Protein AF-A0A4E9FA88-F1 (afdb_monomer)

Sequence (241 aa):
MNKFSTLSNFTLQVTVIFIAWYFVSSASSIVNKITLQNYPYPMTVALVSLCYVELCSVPVLRLWHIKQPSISNYYLIYYIIPISFGKVIAVVSAYISVWKVSVSYVQTVKATMPLFAVFSARIVLKERQSKHVYLSLIPIIIGVAIATFTELSFDLSGLLSALLSTGIYSVLNVFVKKVLEGADIHPLYLLALNSRIAAILLFPVWCLRDGLLLWRGVELTVCLFLFYFHLSNQFFFFFFL

Secondary structure (DSSP, 8-state):
-HHHHHHHHHHHHHHHHHHHHHHHHHHHHHHHHHHHHHS--HHHHHHHHHHHHHHHHHHHHHHTT-------HHHIIIIIHHHHHHHHHHHHHHHHHHHHS-HHHHHHHHTTHHHHHHHHHHHHT-PPPPHHHHHHHHHHHHHHHHHHHT-TT--HHHHHHHHHHHHHHHHHHHHHHHHHHHHT--HHHHHHHHHHHHHHHHHHHHIIIIIHHHHHS--HHHHHHHHHHHHHHHHHHHH--

Mean predicted aligned error: 9.68 Å

pLDDT: mean 83.92, std 12.91, range [39.84, 96.62]

Foldseek 3Di:
DPPVVVVVVVVVLVVLLVVLVVVLVVVVLVLLLVLCVVPVDLLLLLLLVLVLLLVVLVVVCVVVVFDADPDDPVCCVPQLLVLLVLLLLLSSLLSVLSNQDPSVLLVLLLLCLLVLLQVLCCVPVVDDDDPVSVVVNVVSVVSNVVVQVPDPRNDPSSSVSSNSSSNSVSNSVSSLVVVCVVPVHDSSSSSNSSSVSSSVVSVVVCCVPPVVVVVVDPVVVSSVVSSVVNCVSVVSSVVSD

Radius of gyration: 19.59 Å; Cα contacts (8 Å, |Δi|>4): 215; chains: 1; bounding box: 58×52×41 Å

Nearest PDB structures (foldseek):
  5y79-assembly1_B  TM=8.320E-01  e=1.823E-07  Galdieria sulphuraria
  6oh3-assembly1_A  TM=7.006E-01  e=7.096E-04  Mus musculus
  6i1z-assembly1_A  TM=5.437E-01  e=6.009E-03  Zea mays
  5oge-assembly3_C  TM=6.806E-01  e=2.915E-02  Saccharomyces cerevisiae S288C
  6i1z-assembly1_B  TM=5.885E-01  e=1.594E-02  Zea mays

InterPro domains:
  IPR004853 Sugar phosphate transporter domain [PF03151] (13-213)
  IPR037185 Multidrug transporter EmrE superfamily [SSF103481] (55-150)
  IPR050186 Triose Phosphate/Phosphate Translocator [PTHR11132] (15-238)

Solvent-accessible surface area (backbone atoms only — not comparable to full-atom values): 12786 Å² total; per-residue (Å²): 123,65,70,61,55,52,48,51,50,49,52,51,52,51,52,51,43,51,54,52,50,51,52,39,54,50,48,54,50,50,51,52,40,55,46,33,70,81,42,84,48,38,55,61,55,37,43,51,52,26,50,46,50,24,62,57,37,53,60,50,42,60,74,67,65,59,81,79,75,87,72,51,70,65,55,44,58,74,51,46,46,57,49,13,53,49,46,40,56,19,46,38,25,38,37,46,14,39,58,65,29,54,60,68,57,48,52,47,50,44,66,49,27,64,56,33,31,56,53,37,38,36,70,76,70,63,50,82,76,58,71,67,57,60,58,57,42,52,61,50,54,51,52,37,51,52,55,53,74,68,41,94,71,68,46,70,69,23,49,52,27,30,49,49,14,30,41,42,47,23,40,42,54,53,52,50,50,55,49,34,74,74,63,75,51,57,68,64,57,55,50,22,53,38,23,48,52,20,31,62,66,39,46,63,59,32,44,74,65,49,41,63,58,45,75,74,45,98,48,68,67,53,57,52,47,52,50,50,52,51,44,61,50,52,52,54,54,65,73,69,106

Structure (mmCIF, N/CA/C/O backbone):
data_AF-A0A4E9FA88-F1
#
_entry.id   AF-A0A4E9FA88-F1
#
loop_
_atom_site.group_PDB
_atom_site.id
_atom_site.type_symbol
_atom_site.label_atom_id
_atom_site.label_alt_id
_atom_site.label_comp_id
_atom_site.label_asym_id
_atom_site.label_entity_id
_atom_site.label_seq_id
_atom_site.pdbx_PDB_ins_code
_atom_site.Cartn_x
_atom_site.Cartn_y
_atom_site.Cartn_z
_atom_site.occupancy
_atom_site.B_iso_or_equiv
_atom_site.auth_seq_id
_atom_site.auth_comp_id
_atom_site.auth_asym_id
_atom_site.auth_atom_id
_atom_site.pdbx_PDB_model_num
ATOM 1 N N . MET A 1 1 ? -40.811 -8.965 -10.633 1.00 55.28 1 MET A N 1
ATOM 2 C CA . MET A 1 1 ? -39.899 -8.332 -11.615 1.00 55.28 1 MET A CA 1
ATOM 3 C C . MET A 1 1 ? -38.864 -7.369 -11.016 1.00 55.28 1 MET A C 1
ATOM 5 O O . MET A 1 1 ? -37.878 -7.119 -11.688 1.00 55.28 1 MET A O 1
ATOM 9 N N . ASN A 1 2 ? -38.986 -6.898 -9.762 1.00 68.50 2 ASN A N 1
ATOM 10 C CA . ASN A 1 2 ? -38.080 -5.857 -9.232 1.00 68.50 2 ASN A CA 1
ATOM 11 C C . ASN A 1 2 ? -36.736 -6.345 -8.659 1.00 68.50 2 ASN A C 1
ATOM 13 O O . ASN A 1 2 ? -35.789 -5.576 -8.647 1.00 68.50 2 ASN A O 1
ATOM 17 N N . LYS A 1 3 ? -36.605 -7.599 -8.199 1.00 72.12 3 LYS A N 1
ATOM 18 C CA . LYS A 1 3 ? -35.343 -8.073 -7.588 1.00 72.12 3 LYS A CA 1
ATOM 19 C C . LYS A 1 3 ? -34.226 -8.320 -8.613 1.00 72.12 3 LYS A C 1
ATOM 21 O O . LYS A 1 3 ? -33.055 -8.173 -8.292 1.00 72.12 3 LYS A O 1
ATOM 26 N N . PHE A 1 4 ? -34.586 -8.705 -9.840 1.00 75.31 4 PHE A N 1
ATOM 27 C CA . PHE A 1 4 ? -33.606 -8.979 -10.895 1.00 75.31 4 PHE A CA 1
ATOM 28 C C . PHE A 1 4 ? -33.063 -7.685 -11.513 1.00 75.31 4 PHE A C 1
ATOM 30 O O . PHE A 1 4 ? -31.858 -7.569 -11.710 1.00 75.31 4 PHE A O 1
ATOM 37 N N . SER A 1 5 ? -33.920 -6.681 -11.740 1.00 76.50 5 SER A N 1
ATOM 38 C CA . SER A 1 5 ? -33.474 -5.365 -12.211 1.00 76.50 5 SER A CA 1
ATOM 39 C C . SER A 1 5 ? -32.624 -4.640 -11.165 1.00 76.50 5 SER A C 1
ATOM 41 O O . SER A 1 5 ? -31.601 -4.064 -11.525 1.00 76.50 5 SER A O 1
ATOM 43 N N . THR A 1 6 ? -32.965 -4.719 -9.871 1.00 80.56 6 THR A N 1
ATOM 44 C CA . THR A 1 6 ? -32.123 -4.136 -8.813 1.00 80.56 6 THR A CA 1
ATOM 45 C C . THR A 1 6 ? -30.784 -4.852 -8.674 1.00 80.56 6 THR A C 1
ATOM 47 O O . THR A 1 6 ? -29.771 -4.175 -8.521 1.00 80.56 6 THR A O 1
ATOM 50 N N . LEU A 1 7 ? -30.744 -6.187 -8.786 1.00 83.69 7 LEU A N 1
ATOM 51 C CA . LEU A 1 7 ? -29.486 -6.938 -8.769 1.00 83.69 7 LEU A CA 1
ATOM 52 C C . LEU A 1 7 ? -28.616 -6.607 -9.988 1.00 83.69 7 LEU A C 1
ATOM 54 O O . LEU A 1 7 ? -27.433 -6.351 -9.817 1.00 83.69 7 LEU A O 1
ATOM 58 N N . SER A 1 8 ? -29.199 -6.541 -11.192 1.00 85.06 8 SER A N 1
ATOM 59 C CA . SER A 1 8 ? -28.476 -6.145 -12.408 1.00 85.06 8 SER A CA 1
ATOM 60 C C . SER A 1 8 ? -27.913 -4.728 -12.293 1.00 85.06 8 SER A C 1
ATOM 62 O O . SER A 1 8 ? -26.753 -4.506 -12.625 1.00 85.06 8 SER A O 1
ATOM 64 N N . ASN A 1 9 ? -28.703 -3.776 -11.786 1.00 88.12 9 ASN A N 1
ATOM 65 C CA . ASN A 1 9 ? -28.243 -2.405 -11.562 1.00 88.12 9 ASN A CA 1
ATOM 66 C C . ASN A 1 9 ? -27.121 -2.353 -10.519 1.00 88.12 9 ASN A C 1
ATOM 68 O O . ASN A 1 9 ? -26.134 -1.657 -10.730 1.00 88.12 9 ASN A O 1
ATOM 72 N N . PHE A 1 10 ? -27.233 -3.122 -9.432 1.00 89.38 10 PHE A N 1
ATOM 73 C CA . PHE A 1 10 ? -26.192 -3.215 -8.409 1.00 89.38 10 PHE A CA 1
ATOM 74 C C . PHE A 1 10 ? -24.901 -3.831 -8.960 1.00 89.38 10 PHE A C 1
ATOM 76 O O . PHE A 1 10 ? -23.825 -3.277 -8.760 1.00 89.38 10 PHE A O 1
ATOM 83 N N . THR A 1 11 ? -24.987 -4.938 -9.705 1.00 90.31 11 THR A N 1
ATOM 84 C CA . THR A 1 11 ? -23.822 -5.553 -10.354 1.00 90.31 11 THR A CA 1
ATOM 85 C C . THR A 1 11 ? -23.170 -4.583 -11.335 1.00 90.31 11 THR A C 1
ATOM 87 O O . THR A 1 11 ? -21.956 -4.426 -11.287 1.00 90.31 11 THR A O 1
ATOM 90 N N . LEU A 1 12 ? -23.953 -3.875 -12.158 1.00 91.06 12 LEU A N 1
ATOM 91 C CA . LEU A 1 12 ? -23.428 -2.856 -13.072 1.00 91.06 12 LEU A CA 1
ATOM 92 C C . LEU A 1 12 ? -22.724 -1.717 -12.324 1.00 91.06 12 LEU A C 1
ATOM 94 O O . LEU A 1 12 ? -21.606 -1.365 -12.690 1.00 91.06 12 LEU A O 1
ATOM 98 N N . GLN A 1 13 ? -23.329 -1.178 -11.261 1.00 90.62 13 GLN A N 1
ATOM 99 C CA . GLN A 1 13 ? -22.716 -0.137 -10.425 1.00 90.62 13 GLN A CA 1
ATOM 100 C C . GLN A 1 13 ? -21.382 -0.608 -9.840 1.00 90.62 13 GLN A C 1
ATOM 102 O O . GLN A 1 13 ? -20.369 0.075 -9.969 1.00 90.62 13 GLN A O 1
ATOM 107 N N . VAL A 1 14 ? -21.363 -1.807 -9.258 1.00 90.69 14 VAL A N 1
ATOM 108 C CA . VAL A 1 14 ? -20.156 -2.402 -8.681 1.00 90.69 14 VAL A CA 1
ATOM 109 C C . VAL A 1 14 ? -19.079 -2.606 -9.752 1.00 90.69 14 VAL A C 1
ATOM 111 O O . VAL A 1 14 ? -17.930 -2.227 -9.534 1.00 90.69 14 VAL A O 1
ATOM 114 N N . THR A 1 15 ? -19.427 -3.133 -10.930 1.00 91.75 15 THR A N 1
ATOM 115 C CA . THR A 1 15 ? -18.483 -3.311 -12.044 1.00 91.75 15 THR A CA 1
ATOM 116 C C . THR A 1 15 ? -17.895 -1.981 -12.521 1.00 91.75 15 THR A C 1
ATOM 118 O O . THR A 1 15 ? -16.682 -1.896 -12.712 1.00 91.75 15 THR A O 1
ATOM 121 N N . VAL A 1 16 ? -18.713 -0.934 -12.668 1.00 91.38 16 VAL A N 1
ATOM 122 C CA . VAL A 1 16 ? -18.241 0.407 -13.057 1.00 91.38 16 VAL A CA 1
ATOM 123 C C . VAL A 1 16 ? -17.274 0.968 -12.013 1.00 91.38 16 VAL A C 1
ATOM 125 O O . VAL A 1 16 ? -16.195 1.433 -12.381 1.00 91.38 16 VAL A O 1
ATOM 128 N N . ILE A 1 17 ? -17.600 0.852 -10.720 1.00 89.31 17 ILE A N 1
ATOM 129 C CA . ILE A 1 17 ? -16.729 1.296 -9.620 1.00 89.31 17 ILE A CA 1
ATOM 130 C C . ILE A 1 17 ? -15.395 0.533 -9.632 1.00 89.31 17 ILE A C 1
ATOM 132 O O . ILE A 1 17 ? -14.339 1.144 -9.473 1.00 89.31 17 ILE A O 1
ATOM 136 N N . PHE A 1 18 ? -15.406 -0.784 -9.872 1.00 90.06 18 PHE A N 1
ATOM 137 C CA . PHE A 1 18 ? -14.179 -1.586 -9.963 1.00 90.06 18 PHE A CA 1
ATOM 138 C C . PHE A 1 18 ? -13.281 -1.169 -11.135 1.00 90.06 18 PHE A C 1
ATOM 140 O O . PHE A 1 18 ? -12.068 -1.042 -10.954 1.00 90.06 18 PHE A O 1
ATOM 147 N N . ILE A 1 19 ? -13.858 -0.937 -12.319 1.00 91.69 19 ILE A N 1
ATOM 148 C CA . ILE A 1 19 ? -13.107 -0.489 -13.503 1.00 91.69 19 ILE A CA 1
ATOM 149 C C . ILE A 1 19 ? -12.525 0.910 -13.265 1.00 91.69 19 ILE A C 1
ATOM 151 O O . ILE A 1 19 ? -11.340 1.132 -13.521 1.00 91.69 19 ILE A O 1
ATOM 155 N N . ALA A 1 20 ? -13.327 1.833 -12.723 1.00 87.06 20 ALA A N 1
ATOM 156 C CA . ALA A 1 20 ? -12.884 3.184 -12.392 1.00 87.06 20 ALA A CA 1
ATOM 157 C C . ALA A 1 20 ? -11.742 3.167 -11.363 1.00 87.06 20 ALA A C 1
ATOM 159 O O . ALA A 1 20 ? -10.713 3.812 -11.564 1.00 87.06 20 ALA A O 1
ATOM 160 N N . TRP A 1 21 ? -11.873 2.368 -10.300 1.00 85.75 21 TRP A N 1
ATOM 161 C CA . TRP A 1 21 ? -10.829 2.193 -9.291 1.00 85.75 21 TRP A CA 1
ATOM 162 C C . TRP A 1 21 ? -9.527 1.641 -9.880 1.00 85.75 21 TRP A C 1
ATOM 164 O O . TRP A 1 21 ? -8.453 2.181 -9.600 1.00 85.75 21 TRP A O 1
ATOM 174 N N . TYR A 1 22 ? -9.605 0.606 -10.721 1.00 88.19 22 TYR A N 1
ATOM 175 C CA . TYR A 1 22 ? -8.428 0.018 -11.362 1.00 88.19 22 TYR A CA 1
ATOM 176 C C . TYR A 1 22 ? -7.704 1.022 -12.269 1.00 88.19 22 TYR A C 1
ATOM 178 O O . TYR A 1 22 ? -6.475 1.143 -12.199 1.00 88.19 22 TYR A O 1
ATOM 186 N N . PHE A 1 23 ? -8.458 1.772 -13.081 1.00 89.31 23 PHE A N 1
ATOM 187 C CA . PHE A 1 23 ? -7.899 2.783 -13.977 1.00 89.31 23 PHE A CA 1
ATOM 188 C C . PHE A 1 23 ? -7.222 3.915 -13.196 1.00 89.31 23 PHE A C 1
ATOM 190 O O . PHE A 1 23 ? -6.067 4.237 -13.467 1.00 89.31 23 PHE A O 1
ATOM 197 N N . VAL A 1 24 ? -7.880 4.454 -12.164 1.00 83.19 24 VAL A N 1
ATOM 198 C CA . VAL A 1 24 ? -7.312 5.498 -11.291 1.00 83.19 24 VAL A CA 1
ATOM 199 C C . VAL A 1 24 ? -6.061 5.001 -10.564 1.00 83.19 24 VAL A C 1
ATOM 201 O O . VAL A 1 24 ? -5.056 5.711 -10.482 1.00 83.19 24 VAL A O 1
ATOM 204 N N . SER A 1 25 ? -6.093 3.788 -10.009 1.00 85.12 25 SER A N 1
ATOM 205 C CA . SER A 1 25 ? -4.954 3.227 -9.273 1.00 85.12 25 SER A CA 1
ATOM 206 C C . SER A 1 25 ? -3.737 3.023 -10.182 1.00 85.12 25 SER A C 1
ATOM 208 O O . SER A 1 25 ? -2.610 3.391 -9.828 1.00 85.12 25 SER A O 1
ATOM 210 N N . SER A 1 26 ? -3.972 2.513 -11.391 1.00 87.62 26 SER A N 1
ATOM 211 C CA . SER A 1 26 ? -2.934 2.349 -12.409 1.00 87.62 26 SER A CA 1
ATOM 212 C C . SER A 1 26 ? -2.390 3.702 -12.872 1.00 87.62 26 SER A C 1
ATOM 214 O O . SER A 1 26 ? -1.176 3.912 -12.847 1.00 87.62 26 SER A O 1
ATOM 216 N N . ALA A 1 27 ? -3.273 4.649 -13.209 1.00 86.50 27 ALA A N 1
ATOM 217 C CA . ALA A 1 27 ? -2.896 5.993 -13.635 1.00 86.50 27 ALA A CA 1
ATOM 218 C C . ALA A 1 27 ? -2.066 6.703 -12.561 1.00 86.50 27 ALA A C 1
ATOM 220 O O . ALA A 1 27 ? -0.942 7.115 -12.833 1.00 86.50 27 ALA A O 1
ATOM 221 N N . SER A 1 28 ? -2.546 6.761 -11.314 1.00 83.81 28 SER A N 1
ATOM 222 C CA . SER A 1 28 ? -1.813 7.393 -10.206 1.00 83.81 28 SER A CA 1
ATOM 223 C C . SER A 1 28 ? -0.428 6.776 -9.976 1.00 83.81 28 SER A C 1
ATOM 225 O O . SER A 1 28 ? 0.531 7.500 -9.714 1.00 83.81 28 SER A O 1
ATOM 227 N N . SER A 1 29 ? -0.282 5.460 -10.148 1.00 87.75 29 SER A N 1
ATOM 228 C CA . SER A 1 29 ? 1.016 4.785 -10.034 1.00 87.75 29 SER A CA 1
ATOM 229 C C . SER A 1 29 ? 1.997 5.203 -11.138 1.00 87.75 29 SER A C 1
ATOM 231 O O . SER A 1 29 ? 3.168 5.458 -10.852 1.00 87.75 29 SER A O 1
ATOM 233 N N . ILE A 1 30 ? 1.527 5.314 -12.385 1.00 88.44 30 ILE A N 1
ATOM 234 C CA . ILE A 1 30 ? 2.334 5.764 -13.532 1.00 88.44 30 ILE A CA 1
ATOM 235 C C . ILE A 1 30 ? 2.703 7.242 -13.379 1.00 88.44 30 ILE A C 1
ATOM 237 O O . ILE A 1 30 ? 3.867 7.613 -13.523 1.00 88.44 30 ILE A O 1
ATOM 241 N N . VAL A 1 31 ? 1.730 8.078 -13.017 1.00 85.44 31 VAL A N 1
ATOM 242 C CA . VAL A 1 31 ? 1.915 9.510 -12.760 1.00 85.44 31 VAL A CA 1
ATOM 243 C C . VAL A 1 31 ? 2.975 9.752 -11.692 1.00 85.44 31 VAL A C 1
ATOM 245 O O . VAL A 1 31 ? 3.849 10.598 -11.880 1.00 85.44 31 VAL A O 1
ATOM 248 N N . ASN A 1 32 ? 2.945 8.987 -10.600 1.00 87.69 32 ASN A N 1
ATOM 249 C CA . ASN A 1 32 ? 3.957 9.078 -9.552 1.00 87.69 32 ASN A CA 1
ATOM 250 C C . ASN A 1 32 ? 5.359 8.763 -10.091 1.00 87.69 32 ASN A C 1
ATOM 252 O O . ASN A 1 32 ? 6.313 9.452 -9.737 1.00 87.69 32 ASN A O 1
ATOM 256 N N . LYS A 1 33 ? 5.498 7.771 -10.980 1.00 89.44 33 LYS A N 1
ATOM 257 C CA . LYS A 1 33 ? 6.790 7.457 -11.605 1.00 89.44 33 LYS A CA 1
ATOM 258 C C . LYS A 1 33 ? 7.273 8.565 -12.535 1.00 89.44 33 LYS A C 1
ATOM 260 O O . LYS A 1 33 ? 8.425 8.962 -12.409 1.00 89.44 33 LYS A O 1
ATOM 265 N N . ILE A 1 34 ? 6.410 9.086 -13.408 1.00 88.31 34 ILE A N 1
ATOM 266 C CA . ILE A 1 34 ? 6.751 10.198 -14.316 1.00 88.31 34 ILE A CA 1
ATOM 267 C C . ILE A 1 34 ? 7.159 11.436 -13.509 1.00 88.31 34 ILE A C 1
ATOM 269 O O . ILE A 1 34 ? 8.160 12.083 -13.805 1.00 88.31 34 ILE A O 1
ATOM 273 N N . THR A 1 35 ? 6.420 11.721 -12.437 1.00 84.25 35 THR A N 1
ATOM 274 C CA . THR A 1 35 ? 6.729 12.792 -11.485 1.00 84.25 35 THR A CA 1
ATOM 275 C C . THR A 1 35 ? 8.131 12.627 -10.914 1.00 84.25 35 THR A C 1
ATOM 277 O O . THR A 1 35 ? 8.931 13.547 -10.991 1.00 84.25 35 THR A O 1
ATOM 280 N N . LEU A 1 36 ? 8.454 11.440 -10.401 1.00 86.56 36 LEU A N 1
ATOM 281 C CA . LEU A 1 36 ? 9.757 11.139 -9.807 1.00 86.56 36 LEU A CA 1
ATOM 282 C C . LEU A 1 36 ? 10.910 11.106 -10.824 1.00 86.56 36 LEU A C 1
ATOM 284 O O . LEU A 1 36 ? 12.062 11.273 -10.432 1.00 86.56 36 LEU A O 1
ATOM 288 N N . GLN A 1 37 ? 10.621 10.866 -12.106 1.00 86.50 37 GLN A N 1
ATOM 289 C CA . GLN A 1 37 ? 11.607 10.938 -13.188 1.00 86.50 37 GLN A CA 1
ATOM 290 C C . GLN A 1 37 ? 11.944 12.385 -13.552 1.00 86.50 37 GLN A C 1
ATOM 292 O O . GLN A 1 37 ? 13.117 12.709 -13.700 1.00 86.50 37 GLN A O 1
ATOM 297 N N . ASN A 1 38 ? 10.931 13.248 -13.661 1.00 84.19 38 ASN A N 1
ATOM 298 C CA . ASN A 1 38 ? 11.128 14.671 -13.946 1.00 84.19 38 ASN A CA 1
ATOM 299 C C . ASN A 1 38 ? 11.642 15.438 -12.721 1.00 84.19 38 ASN A C 1
ATOM 301 O O . ASN A 1 38 ? 12.340 16.436 -12.857 1.00 84.19 38 ASN A O 1
ATOM 305 N N . TYR A 1 39 ? 11.283 14.976 -11.526 1.00 81.88 39 TYR A N 1
ATOM 306 C CA . TYR A 1 39 ? 11.518 15.670 -10.274 1.00 81.88 39 TYR A CA 1
ATOM 307 C C . TYR A 1 39 ? 11.949 14.657 -9.192 1.00 81.88 39 TYR A C 1
ATOM 309 O O . TYR A 1 39 ? 11.106 14.060 -8.513 1.00 81.88 39 TYR A O 1
ATOM 317 N N . PRO A 1 40 ? 13.269 14.420 -9.032 1.00 84.69 40 PRO A N 1
ATOM 318 C CA . PRO A 1 40 ? 13.833 13.317 -8.246 1.00 84.69 40 PRO A CA 1
ATOM 319 C C . PRO A 1 40 ? 13.842 13.585 -6.729 1.00 84.69 40 PRO A C 1
ATOM 321 O O . PRO A 1 40 ? 14.806 13.274 -6.031 1.00 84.69 40 PRO A O 1
ATOM 324 N N . TYR A 1 41 ? 12.754 14.148 -6.207 1.00 87.19 41 TYR A N 1
ATOM 325 C CA . TYR A 1 41 ? 12.569 14.462 -4.793 1.00 87.19 41 TYR A CA 1
ATOM 326 C C . TYR A 1 41 ? 11.411 13.617 -4.236 1.00 87.19 41 TYR A C 1
ATOM 328 O O . TYR A 1 41 ? 10.246 13.994 -4.332 1.00 87.19 41 TYR A O 1
ATOM 336 N N . PRO A 1 42 ? 11.666 12.422 -3.679 1.00 88.25 42 PRO A N 1
ATOM 337 C CA . PRO A 1 42 ? 10.591 11.558 -3.193 1.00 88.25 42 PRO A CA 1
ATOM 338 C C . PRO A 1 42 ? 9.901 12.095 -1.932 1.00 88.25 42 PRO A C 1
ATOM 340 O O . PRO A 1 42 ? 8.742 11.759 -1.688 1.00 88.25 42 PRO A O 1
ATOM 343 N N . MET A 1 43 ? 10.577 12.925 -1.127 1.00 88.62 43 MET A N 1
ATOM 344 C CA . MET A 1 43 ? 10.018 13.445 0.125 1.00 88.62 43 MET A CA 1
ATOM 345 C C . MET A 1 43 ? 8.968 14.530 -0.126 1.00 88.62 43 MET A C 1
ATOM 347 O O . MET A 1 43 ? 7.926 14.544 0.525 1.00 88.62 43 MET A O 1
ATOM 351 N N . THR A 1 44 ? 9.225 15.424 -1.081 1.00 88.56 44 THR A N 1
ATOM 352 C CA . THR A 1 44 ? 8.264 16.445 -1.535 1.00 88.56 44 THR A CA 1
ATOM 353 C C . THR A 1 44 ? 6.995 15.791 -2.085 1.00 88.56 44 THR A C 1
ATOM 355 O O . THR A 1 44 ? 5.897 16.149 -1.666 1.00 88.56 44 THR A O 1
ATOM 358 N N . VAL A 1 45 ? 7.127 14.778 -2.951 1.00 87.69 45 VAL A N 1
ATOM 359 C CA . VAL A 1 45 ? 5.988 14.031 -3.511 1.00 87.69 45 VAL A CA 1
ATOM 360 C C . VAL A 1 45 ? 5.218 13.311 -2.400 1.00 87.69 45 VAL A C 1
ATOM 362 O O . VAL A 1 45 ? 3.986 13.348 -2.375 1.00 87.69 45 VAL A O 1
ATOM 365 N N . ALA A 1 46 ? 5.922 12.727 -1.424 1.00 91.56 46 ALA A N 1
ATOM 366 C CA . ALA A 1 46 ? 5.300 12.127 -0.248 1.00 91.56 46 ALA A CA 1
ATOM 367 C C . ALA A 1 46 ? 4.480 13.147 0.556 1.00 91.56 46 ALA A C 1
ATOM 369 O O . ALA A 1 46 ? 3.307 12.892 0.839 1.00 91.56 46 ALA A O 1
ATOM 370 N N . LEU A 1 47 ? 5.055 14.311 0.869 1.00 91.00 47 LEU A N 1
ATOM 371 C CA . LEU A 1 47 ? 4.379 15.379 1.607 1.00 91.00 47 LEU A CA 1
ATOM 372 C C . LEU A 1 47 ? 3.144 15.889 0.859 1.00 91.00 47 LEU A C 1
ATOM 374 O O . LEU A 1 47 ? 2.062 15.954 1.443 1.00 91.00 47 LEU A O 1
ATOM 378 N N . VAL A 1 48 ? 3.279 16.166 -0.441 1.00 87.19 48 VAL A N 1
ATOM 379 C CA . VAL A 1 48 ? 2.165 16.590 -1.301 1.00 87.19 48 VAL A CA 1
ATOM 380 C C . VAL A 1 48 ? 1.049 15.547 -1.293 1.00 87.19 48 VAL A C 1
ATOM 382 O O . VAL A 1 48 ? -0.114 15.906 -1.123 1.00 87.19 48 VAL A O 1
ATOM 385 N N . SER A 1 49 ? 1.384 14.257 -1.393 1.00 87.69 49 SER A N 1
ATOM 386 C CA . SER A 1 49 ? 0.380 13.190 -1.363 1.00 87.69 49 SER A CA 1
ATOM 387 C C . SER A 1 49 ? -0.360 13.094 -0.022 1.00 87.69 49 SER A C 1
ATOM 389 O O . SER A 1 49 ? -1.563 12.844 -0.005 1.00 87.69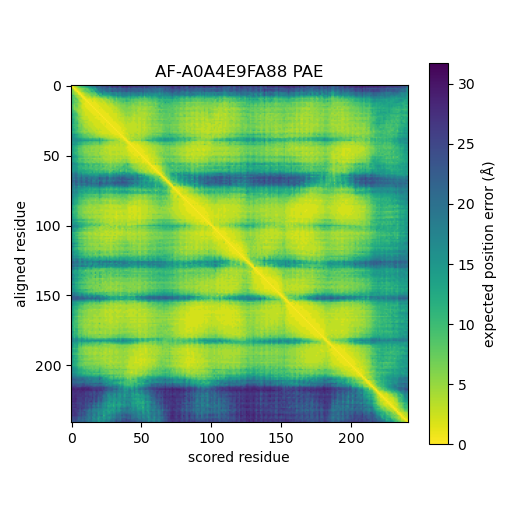 49 SER A O 1
ATOM 391 N N . LEU A 1 50 ? 0.312 13.351 1.109 1.00 90.94 50 LEU A N 1
ATOM 392 C CA . LEU A 1 50 ? -0.330 13.370 2.429 1.00 90.94 50 LEU A CA 1
ATOM 393 C C . LEU A 1 50 ? -1.274 14.568 2.588 1.00 90.94 50 LEU A C 1
ATOM 395 O O . LEU A 1 50 ? -2.419 14.386 3.008 1.00 90.94 50 LEU A O 1
ATOM 399 N N . CYS A 1 51 ? -0.818 15.766 2.210 1.00 88.81 51 CYS A N 1
ATOM 400 C CA . CYS A 1 51 ? -1.637 16.980 2.216 1.00 88.81 51 CYS A CA 1
ATOM 401 C C . CYS A 1 51 ? -2.858 16.833 1.300 1.00 88.81 51 CYS A C 1
ATOM 403 O O . CYS A 1 51 ? -3.955 17.273 1.637 1.00 88.81 51 CYS A O 1
ATOM 405 N N . TYR A 1 52 ? -2.685 16.174 0.155 1.00 83.25 52 TYR A N 1
ATOM 406 C CA . TYR A 1 52 ? -3.764 15.935 -0.792 1.00 83.25 52 TYR A CA 1
ATOM 407 C C . TYR A 1 52 ? -4.850 15.011 -0.231 1.00 83.25 52 TYR A C 1
ATOM 409 O O . TYR A 1 52 ? -6.037 15.329 -0.330 1.00 83.25 52 TYR A O 1
ATOM 417 N N . VAL A 1 53 ? -4.464 13.887 0.385 1.00 86.31 53 VAL A N 1
ATOM 418 C CA . VAL A 1 53 ? -5.428 12.959 1.001 1.00 86.31 53 VAL A CA 1
ATOM 419 C C . VAL A 1 53 ? -6.265 13.684 2.053 1.00 86.31 53 VAL A C 1
ATOM 421 O O . VAL A 1 53 ? -7.482 13.504 2.104 1.00 86.31 53 VAL A O 1
ATOM 424 N N . GLU A 1 54 ? -5.643 14.549 2.855 1.00 86.00 54 GLU A N 1
ATOM 425 C CA . GLU A 1 54 ? -6.372 15.405 3.786 1.00 86.00 54 GLU A CA 1
ATOM 426 C C . GLU A 1 54 ? -7.332 16.351 3.045 1.00 86.00 54 GLU A C 1
ATOM 428 O O . GLU A 1 54 ? -8.532 16.345 3.325 1.00 86.00 54 GLU A O 1
ATOM 433 N N . LEU A 1 55 ? -6.840 17.109 2.062 1.00 85.50 55 LEU A N 1
ATOM 434 C CA . LEU A 1 55 ? -7.629 18.115 1.355 1.00 85.50 55 LEU A CA 1
ATOM 435 C C . LEU A 1 55 ? -8.853 17.529 0.641 1.00 85.50 55 LEU A C 1
ATOM 437 O O . LEU A 1 55 ? -9.901 18.168 0.643 1.00 85.50 55 LEU A O 1
ATOM 441 N N . CYS A 1 56 ? -8.747 16.326 0.071 1.00 82.38 56 CYS A N 1
ATOM 442 C CA . CYS A 1 56 ? -9.866 15.659 -0.602 1.00 82.38 56 CYS A CA 1
ATOM 443 C C . CYS A 1 56 ? -10.816 14.955 0.366 1.00 82.38 56 CYS A C 1
ATOM 445 O O . CYS A 1 56 ? -12.020 14.912 0.130 1.00 82.38 56 CYS A O 1
ATOM 447 N N . SER A 1 57 ? -10.311 14.440 1.488 1.00 82.19 57 SER A N 1
ATOM 448 C CA . SER A 1 57 ? -11.166 13.798 2.492 1.00 82.19 57 SER A CA 1
ATOM 449 C C . SER A 1 57 ? -12.082 14.791 3.218 1.00 82.19 57 SER A C 1
ATOM 451 O O . SER A 1 57 ? -13.226 14.461 3.518 1.00 82.19 57 SER A O 1
ATOM 453 N N . VAL A 1 58 ? -11.630 16.026 3.463 1.00 81.88 58 VAL A N 1
ATOM 454 C CA . VAL A 1 58 ? -12.407 17.060 4.168 1.00 81.88 58 VAL A CA 1
ATOM 455 C C . VAL A 1 58 ? -13.745 17.416 3.485 1.00 81.88 58 VAL A C 1
ATOM 457 O O . VAL A 1 58 ? -14.759 17.408 4.187 1.00 81.88 58 VAL A O 1
ATOM 460 N N . PRO A 1 59 ? -13.820 17.750 2.180 1.00 82.94 59 PRO A N 1
ATOM 461 C CA . PRO A 1 59 ? -15.088 18.055 1.518 1.00 82.94 59 PRO A CA 1
ATOM 462 C C . PRO A 1 59 ? -16.017 16.840 1.468 1.00 82.94 59 PRO A C 1
ATOM 464 O O . PRO A 1 59 ? -17.215 17.003 1.664 1.00 82.94 59 PRO A O 1
ATOM 467 N N . VAL A 1 60 ? -15.481 15.629 1.300 1.00 82.00 60 VAL A N 1
ATOM 468 C CA . VAL A 1 60 ? -16.281 14.393 1.275 1.00 82.00 60 VAL A CA 1
ATOM 469 C C . VAL A 1 60 ? -16.881 14.102 2.652 1.00 82.00 60 VAL A C 1
ATOM 471 O O . VAL A 1 60 ? -18.066 13.805 2.760 1.00 82.00 60 VAL A O 1
ATOM 474 N N . LEU A 1 61 ? -16.103 14.275 3.726 1.00 82.75 61 LEU A N 1
ATOM 475 C CA . LEU A 1 61 ? -16.598 14.155 5.102 1.00 82.75 61 LEU A CA 1
ATOM 476 C C . LEU A 1 61 ? -17.725 15.154 5.398 1.00 82.75 61 LEU A C 1
ATOM 478 O O . LEU A 1 61 ? -18.681 14.807 6.094 1.00 82.75 61 LEU A O 1
ATOM 482 N N . ARG A 1 62 ? -17.621 16.381 4.866 1.00 82.75 62 ARG A N 1
ATOM 483 C CA . ARG A 1 62 ? -18.680 17.395 4.976 1.00 82.75 62 ARG A CA 1
ATOM 484 C C . ARG A 1 62 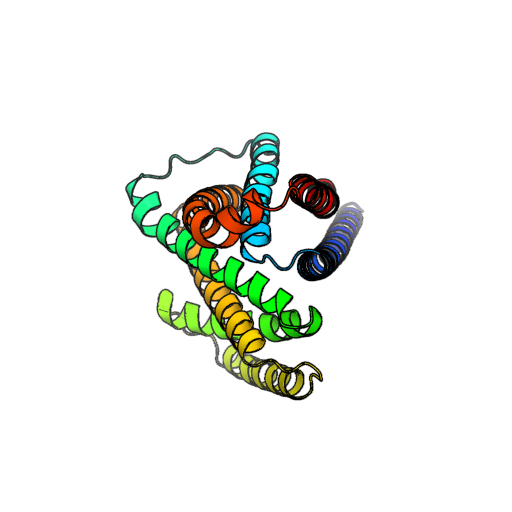? -19.914 17.020 4.156 1.00 82.75 62 ARG A C 1
ATOM 486 O O . ARG A 1 62 ? -21.018 17.155 4.670 1.00 82.75 62 ARG A O 1
ATOM 493 N N . LEU A 1 63 ? -19.724 16.539 2.927 1.00 84.56 63 LEU A N 1
ATOM 494 C CA . LEU A 1 63 ? -20.805 16.142 2.022 1.00 84.56 63 LEU A CA 1
ATOM 495 C C . LEU A 1 63 ? -21.609 14.957 2.573 1.00 84.56 63 LEU A C 1
ATOM 497 O O . LEU A 1 63 ? -22.825 14.925 2.443 1.00 84.56 63 LEU A O 1
ATOM 501 N N . TRP A 1 64 ? -20.943 14.000 3.221 1.00 81.12 64 TRP A N 1
ATOM 502 C CA . TRP A 1 64 ? -21.588 12.820 3.807 1.00 81.12 64 TRP A CA 1
ATOM 503 C C . TRP A 1 64 ? -22.074 13.032 5.248 1.00 81.12 64 TRP A C 1
ATOM 505 O O . TRP A 1 64 ? -22.511 12.079 5.888 1.00 81.12 64 TRP A O 1
ATOM 515 N N . HIS A 1 65 ? -22.001 14.261 5.777 1.00 77.81 65 HIS A N 1
ATOM 516 C CA . HIS A 1 65 ? -22.452 14.606 7.131 1.00 77.81 65 HIS A CA 1
ATOM 517 C C . HIS A 1 65 ? -21.918 13.665 8.227 1.00 77.81 65 HIS A C 1
ATOM 519 O O . HIS A 1 65 ? -22.604 13.360 9.207 1.00 77.81 65 HIS A O 1
ATOM 525 N N . ILE A 1 66 ? -20.679 13.190 8.075 1.00 74.81 66 ILE A N 1
ATOM 526 C CA . ILE A 1 66 ? -20.088 12.238 9.015 1.00 74.81 66 ILE A CA 1
ATOM 527 C C . ILE A 1 66 ? -19.797 12.969 10.327 1.00 74.81 66 ILE A C 1
ATOM 529 O O . ILE A 1 66 ? -18.974 13.888 10.373 1.00 74.81 66 ILE A O 1
ATOM 533 N N . LYS A 1 67 ? -20.470 12.554 11.407 1.00 67.38 67 LYS A N 1
ATOM 534 C CA . LYS A 1 67 ? -20.220 13.073 12.757 1.00 67.38 67 LYS A CA 1
ATOM 53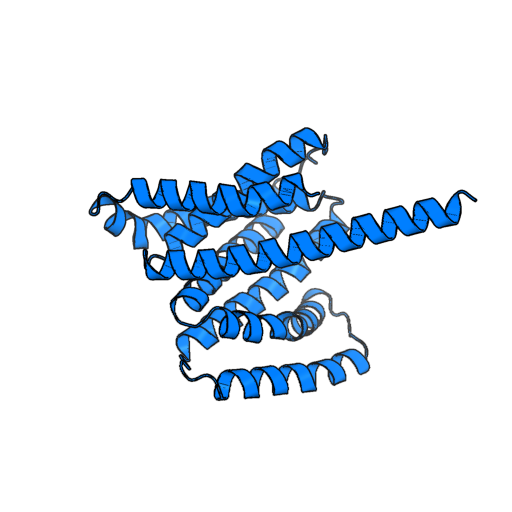5 C C . LYS A 1 67 ? -18.762 12.807 13.121 1.00 67.38 67 LYS A C 1
ATOM 537 O O . LYS A 1 67 ? -18.316 11.665 13.087 1.00 67.38 67 LYS A O 1
ATOM 542 N N . GLN A 1 68 ? -18.026 13.860 13.464 1.00 68.06 68 GLN A N 1
ATOM 543 C CA . GLN A 1 68 ? -16.664 13.734 13.973 1.00 68.06 68 GLN A CA 1
ATOM 544 C C . GLN A 1 68 ? -16.758 13.296 15.439 1.00 68.06 68 GLN A C 1
ATOM 546 O O . GLN A 1 68 ? -17.229 14.089 16.259 1.00 68.06 68 GLN A O 1
ATOM 551 N N . PRO A 1 69 ? -16.380 12.055 15.793 1.00 69.38 69 PRO A N 1
ATOM 552 C CA . PRO A 1 69 ? -16.363 11.664 17.191 1.00 69.38 69 PRO A CA 1
ATOM 553 C C . PRO A 1 69 ? -15.306 12.498 17.919 1.00 69.38 69 PRO A C 1
ATOM 555 O O . PRO A 1 69 ? -14.223 12.754 17.386 1.00 69.38 69 PRO A O 1
ATOM 558 N N . SER A 1 70 ? -15.599 12.915 19.149 1.00 67.62 70 SER A N 1
ATOM 559 C CA . SER A 1 70 ? -14.593 13.511 20.024 1.00 67.62 70 SER A CA 1
ATOM 560 C C . SER A 1 70 ? -13.600 12.422 20.427 1.00 67.62 70 SER A C 1
ATOM 562 O O . SER A 1 70 ? -13.830 11.675 21.380 1.00 67.62 70 SER A O 1
ATOM 564 N N . ILE A 1 71 ? -12.510 12.286 19.672 1.00 73.50 71 ILE A N 1
ATOM 565 C CA . ILE A 1 71 ? -11.434 11.364 20.029 1.00 73.50 71 ILE A CA 1
ATOM 566 C C . ILE A 1 71 ? -10.739 11.923 21.273 1.00 73.50 71 ILE A C 1
ATOM 568 O O . ILE A 1 71 ? -10.271 13.060 21.275 1.00 73.50 71 ILE A O 1
ATOM 572 N N . SER A 1 72 ? -10.659 11.119 22.335 1.00 81.50 72 SER A N 1
ATOM 573 C CA . SER A 1 72 ? -9.908 11.485 23.539 1.00 81.50 72 SER A CA 1
ATOM 574 C C . SER A 1 72 ? -8.437 11.754 23.201 1.00 81.50 72 SER A C 1
ATOM 576 O O . SER A 1 72 ? -7.818 10.988 22.460 1.00 81.50 72 SER A O 1
ATOM 578 N N . ASN A 1 73 ? -7.847 12.796 23.796 1.00 82.06 73 ASN A N 1
ATOM 579 C CA . ASN A 1 73 ? -6.425 13.131 23.630 1.00 82.06 73 ASN A CA 1
ATOM 580 C C . ASN A 1 73 ? -5.503 11.947 23.952 1.00 82.06 73 ASN A C 1
ATOM 582 O O . ASN A 1 73 ? -4.500 11.743 23.272 1.00 82.06 73 ASN A O 1
ATOM 586 N N . TYR A 1 74 ? -5.875 11.120 24.935 1.00 83.00 74 TYR A N 1
ATOM 587 C CA . TYR A 1 74 ? -5.161 9.880 25.235 1.00 83.00 74 TYR A CA 1
ATOM 588 C C . TYR A 1 74 ? -5.148 8.943 24.019 1.00 83.00 74 TYR A C 1
ATOM 590 O O . TYR A 1 74 ? -4.101 8.462 23.596 1.00 83.00 74 TYR A O 1
ATOM 598 N N . TYR A 1 75 ? -6.304 8.735 23.395 1.00 84.31 75 TYR A N 1
ATOM 599 C CA . TYR A 1 75 ? -6.421 7.855 22.238 1.00 84.31 75 TYR A CA 1
ATOM 600 C C . TYR A 1 75 ? -5.639 8.386 21.025 1.00 84.31 75 TYR A C 1
ATOM 602 O O . TYR A 1 75 ? -4.958 7.621 20.339 1.00 84.31 75 TYR A O 1
ATOM 610 N N . LEU A 1 76 ? -5.678 9.706 20.802 1.00 85.38 76 LEU A N 1
ATOM 611 C CA . LEU A 1 76 ? -4.882 10.378 19.771 1.00 85.38 76 LEU A CA 1
ATOM 612 C C . LEU A 1 76 ? -3.386 10.100 19.953 1.00 85.38 76 LEU A C 1
ATOM 614 O O . LEU A 1 76 ? -2.722 9.671 19.009 1.00 85.38 76 LEU A O 1
ATOM 618 N N . ILE A 1 77 ? -2.870 10.305 21.166 1.00 87.19 77 ILE A N 1
ATOM 619 C CA . ILE A 1 77 ? -1.437 10.206 21.450 1.00 87.19 77 ILE A CA 1
ATOM 620 C C . ILE A 1 77 ? -0.952 8.753 21.434 1.00 87.19 77 ILE A C 1
ATOM 622 O O . ILE A 1 77 ? 0.082 8.469 20.835 1.00 87.19 77 ILE A O 1
ATOM 626 N N . TYR A 1 78 ? -1.686 7.826 22.051 1.00 87.81 78 TYR A N 1
ATOM 627 C CA . TYR A 1 78 ? -1.220 6.444 22.212 1.00 87.81 78 TYR A CA 1
ATOM 628 C C . TYR A 1 78 ? -1.469 5.549 20.993 1.00 87.81 78 TYR A C 1
ATOM 630 O O . TYR A 1 78 ? -0.708 4.606 20.785 1.00 87.81 78 TYR A O 1
ATOM 638 N N . TYR A 1 79 ? -2.489 5.828 20.172 1.00 87.62 79 TYR A N 1
ATOM 639 C CA . TYR A 1 79 ? -2.800 5.008 18.994 1.00 87.62 79 TYR A CA 1
ATOM 640 C C . TYR A 1 79 ? -2.524 5.737 17.680 1.00 87.62 79 TYR A C 1
ATOM 642 O O . TYR A 1 79 ? -1.821 5.210 16.818 1.00 87.62 79 TYR A O 1
ATOM 650 N N . ILE A 1 80 ? -3.045 6.955 17.507 1.00 90.25 80 ILE A N 1
ATOM 651 C CA . ILE A 1 80 ? -3.029 7.623 16.196 1.00 90.25 80 ILE A CA 1
ATOM 652 C C . ILE A 1 80 ? -1.643 8.178 15.853 1.00 90.25 80 ILE A C 1
ATOM 654 O O . ILE A 1 80 ? -1.207 8.032 14.709 1.00 90.25 80 ILE A O 1
ATOM 658 N N . ILE A 1 81 ? -0.914 8.754 16.816 1.00 92.62 81 ILE A N 1
ATOM 659 C CA . ILE A 1 81 ? 0.441 9.280 16.573 1.00 92.62 81 ILE A CA 1
ATOM 660 C C . ILE A 1 81 ? 1.422 8.172 16.136 1.00 92.62 81 ILE A C 1
ATOM 662 O O . ILE A 1 81 ? 2.060 8.357 15.098 1.00 92.62 81 ILE A O 1
ATOM 666 N N . PRO A 1 82 ? 1.530 7.006 16.810 1.00 93.19 82 PRO A N 1
ATOM 667 C CA . PRO A 1 82 ? 2.396 5.916 16.348 1.00 93.19 82 PRO A CA 1
ATOM 668 C C . PRO A 1 82 ? 2.031 5.387 14.955 1.00 93.19 82 PRO A C 1
ATOM 670 O O . PRO A 1 82 ? 2.918 5.136 14.137 1.00 93.19 82 PRO A O 1
ATOM 673 N N . ILE A 1 83 ? 0.732 5.267 14.653 1.00 93.38 83 ILE A N 1
ATOM 674 C CA . ILE A 1 83 ? 0.247 4.881 13.318 1.00 93.38 83 ILE A CA 1
ATOM 675 C C . ILE A 1 83 ? 0.669 5.928 12.275 1.00 93.38 83 ILE A C 1
ATOM 677 O O . ILE A 1 83 ? 1.148 5.570 11.198 1.00 93.38 83 ILE A O 1
ATOM 681 N N . SER A 1 84 ? 0.545 7.216 12.602 1.00 94.56 84 SER A N 1
ATOM 682 C CA . SER A 1 84 ? 0.937 8.325 11.722 1.00 94.56 84 SER A CA 1
ATOM 683 C C . SER A 1 84 ? 2.443 8.348 11.481 1.00 94.56 84 SER A C 1
ATOM 685 O O . SER A 1 84 ? 2.887 8.526 10.350 1.00 94.56 84 SER A O 1
ATOM 687 N N . PHE A 1 85 ? 3.241 8.103 12.519 1.00 95.25 85 PHE A N 1
ATOM 688 C CA . PHE A 1 85 ? 4.693 8.011 12.408 1.00 95.25 85 PHE A CA 1
ATOM 689 C C . PHE A 1 85 ? 5.118 6.855 11.494 1.00 95.25 85 PHE A C 1
ATOM 691 O O . PHE A 1 85 ? 5.891 7.050 10.555 1.00 95.25 85 PHE A O 1
ATOM 698 N N . GLY A 1 86 ? 4.543 5.664 11.693 1.00 95.62 86 GLY A N 1
ATOM 699 C CA . GLY A 1 86 ? 4.767 4.541 10.785 1.00 95.62 86 GLY A CA 1
ATOM 700 C C . GLY A 1 86 ? 4.321 4.858 9.355 1.00 95.62 86 GLY A C 1
ATOM 701 O O . GLY A 1 86 ? 5.012 4.496 8.404 1.00 95.62 86 GLY A O 1
ATOM 702 N N . LYS A 1 87 ? 3.210 5.590 9.179 1.00 95.44 87 LYS A N 1
ATOM 703 C CA . LYS A 1 87 ? 2.728 6.017 7.857 1.00 95.44 87 LYS A CA 1
ATOM 704 C C . LYS A 1 87 ? 3.731 6.914 7.144 1.00 95.44 87 LYS A C 1
ATOM 706 O O . LYS A 1 87 ? 3.920 6.726 5.946 1.00 95.44 87 LYS A O 1
ATOM 711 N N . VAL A 1 88 ? 4.392 7.829 7.856 1.00 96.31 88 VAL A N 1
ATOM 712 C CA . VAL A 1 88 ? 5.469 8.659 7.292 1.00 96.31 88 VAL A CA 1
ATOM 713 C C . VAL A 1 88 ? 6.602 7.783 6.756 1.00 96.31 88 VAL A C 1
ATOM 715 O O . VAL A 1 88 ? 7.006 7.929 5.605 1.00 96.31 88 VAL A O 1
ATOM 718 N N . ILE A 1 89 ? 7.074 6.814 7.540 1.00 96.19 89 ILE A N 1
ATOM 719 C CA . ILE A 1 89 ? 8.149 5.915 7.096 1.00 96.19 89 ILE A CA 1
ATOM 720 C C . ILE A 1 89 ? 7.696 5.087 5.883 1.00 96.19 89 ILE A C 1
ATOM 722 O O . ILE A 1 89 ? 8.443 4.954 4.909 1.00 96.19 89 ILE A O 1
ATOM 726 N N . ALA A 1 90 ? 6.465 4.567 5.909 1.00 96.19 90 ALA A N 1
ATOM 727 C CA . ALA A 1 90 ? 5.907 3.751 4.835 1.00 96.19 90 ALA A CA 1
ATOM 728 C C . ALA A 1 90 ? 5.771 4.525 3.518 1.00 96.19 90 ALA A C 1
ATOM 730 O O . ALA A 1 90 ? 6.186 4.021 2.472 1.00 96.19 90 ALA A O 1
ATOM 731 N N . VAL A 1 91 ? 5.223 5.745 3.569 1.00 94.44 91 VAL A N 1
ATOM 732 C CA . VAL A 1 91 ? 4.985 6.571 2.379 1.00 94.44 91 VAL A CA 1
ATOM 733 C C . VAL A 1 91 ? 6.296 7.051 1.769 1.00 94.44 91 VAL A C 1
ATOM 735 O O . VAL A 1 91 ? 6.487 6.933 0.562 1.00 94.44 91 VAL A O 1
ATOM 738 N N . VAL A 1 92 ? 7.250 7.492 2.590 1.00 95.38 92 VAL A N 1
ATOM 739 C CA . VAL A 1 92 ? 8.574 7.910 2.113 1.00 95.38 92 VAL A CA 1
ATOM 740 C C . VAL A 1 92 ? 9.306 6.735 1.473 1.00 95.38 92 VAL A C 1
ATOM 742 O O . VAL A 1 92 ? 9.812 6.856 0.359 1.00 95.38 92 VAL A O 1
ATOM 745 N N . SER A 1 93 ? 9.299 5.570 2.126 1.00 95.75 93 SER A N 1
ATOM 746 C CA . SER A 1 93 ? 9.911 4.354 1.576 1.00 95.75 93 SER A CA 1
ATOM 747 C C . SER A 1 93 ? 9.233 3.908 0.275 1.00 95.75 93 SER A C 1
ATOM 749 O O . SER A 1 93 ? 9.919 3.462 -0.642 1.00 95.75 93 SER A O 1
ATOM 751 N N . ALA A 1 94 ? 7.910 4.085 0.148 1.00 95.44 94 ALA A N 1
ATOM 752 C CA . ALA A 1 94 ? 7.189 3.805 -1.094 1.00 95.44 94 ALA A CA 1
ATOM 753 C C . ALA A 1 94 ? 7.681 4.696 -2.235 1.00 95.44 94 ALA A C 1
ATOM 755 O O . ALA A 1 94 ? 8.038 4.182 -3.293 1.00 95.44 94 ALA A O 1
ATOM 756 N N . TYR A 1 95 ? 7.743 6.013 -2.032 1.00 94.00 95 TYR A N 1
ATOM 757 C CA . TYR A 1 95 ? 8.188 6.927 -3.085 1.00 94.00 95 TYR A CA 1
ATOM 758 C C . TYR A 1 95 ? 9.670 6.744 -3.429 1.00 94.00 95 TYR A C 1
ATOM 760 O O . TYR A 1 95 ? 10.020 6.790 -4.605 1.00 94.00 95 TYR A O 1
ATOM 768 N N . ILE A 1 96 ? 10.528 6.431 -2.450 1.00 93.56 96 ILE A N 1
ATOM 769 C CA . ILE A 1 96 ? 11.927 6.049 -2.712 1.00 93.56 96 ILE A CA 1
ATOM 770 C C . ILE A 1 96 ? 11.994 4.780 -3.574 1.00 93.56 96 ILE A C 1
ATOM 772 O O . ILE A 1 96 ? 12.786 4.724 -4.513 1.00 93.56 96 ILE A O 1
ATOM 776 N N . SER A 1 97 ? 11.150 3.779 -3.309 1.00 94.38 97 SER A N 1
ATOM 777 C CA . SER A 1 97 ? 11.135 2.547 -4.106 1.00 94.38 97 SER A CA 1
ATOM 778 C C . SER A 1 97 ? 10.666 2.775 -5.547 1.00 94.38 97 SER A C 1
ATOM 780 O O . SER A 1 97 ? 11.282 2.262 -6.479 1.00 94.38 97 SER A O 1
ATOM 782 N N . VAL A 1 98 ? 9.634 3.606 -5.748 1.00 93.00 98 VAL A N 1
ATOM 783 C CA . VAL A 1 98 ? 9.133 3.981 -7.085 1.00 93.00 98 VAL A CA 1
ATOM 784 C C . VAL A 1 98 ? 10.149 4.841 -7.831 1.00 93.00 98 VAL A C 1
ATOM 786 O O . VAL A 1 98 ? 10.245 4.766 -9.053 1.00 93.00 98 VAL A O 1
ATOM 789 N N . TRP A 1 99 ? 10.935 5.648 -7.121 1.00 91.56 99 TRP A N 1
ATOM 790 C CA . TRP A 1 99 ? 12.020 6.406 -7.731 1.00 91.56 99 TRP A CA 1
ATOM 791 C C . TRP A 1 99 ? 13.092 5.466 -8.292 1.00 91.56 99 TRP A C 1
ATOM 793 O O . TRP A 1 99 ? 13.408 5.546 -9.481 1.00 91.56 99 TRP A O 1
ATOM 803 N N . LYS A 1 100 ? 13.558 4.515 -7.473 1.00 91.12 100 LYS A N 1
ATOM 804 C CA . LYS A 1 100 ? 14.658 3.596 -7.804 1.00 91.12 100 LYS A CA 1
ATOM 805 C C . LYS A 1 100 ? 14.301 2.505 -8.811 1.00 91.12 100 LYS A C 1
ATOM 807 O O . LYS A 1 100 ? 15.128 2.177 -9.651 1.00 91.12 100 LYS A O 1
ATOM 812 N N . VAL A 1 101 ? 13.086 1.957 -8.753 1.00 92.06 101 VAL A N 1
ATOM 813 C CA . VAL A 1 101 ? 12.683 0.800 -9.577 1.00 92.06 101 VAL A CA 1
ATOM 814 C C . VAL A 1 101 ? 11.438 1.107 -10.413 1.00 92.06 101 VAL A C 1
ATOM 816 O O . VAL A 1 101 ? 10.812 2.160 -10.268 1.00 92.06 101 VAL A O 1
ATOM 819 N N . SER A 1 102 ? 11.097 0.232 -11.360 1.00 92.19 102 SER A N 1
ATOM 820 C CA . SER A 1 102 ? 9.900 0.351 -12.196 1.00 92.19 102 SER A CA 1
ATOM 821 C C . SER A 1 102 ? 8.610 0.230 -11.366 1.00 92.19 102 SER A C 1
ATOM 823 O O . SER A 1 102 ? 8.582 -0.383 -10.296 1.00 92.19 102 SER A O 1
ATOM 825 N N . VAL A 1 103 ? 7.509 0.813 -11.861 1.00 91.25 103 VAL A N 1
ATOM 826 C CA . VAL A 1 103 ? 6.191 0.699 -11.205 1.00 91.25 103 VAL A CA 1
ATOM 827 C C . VAL A 1 103 ? 5.765 -0.762 -11.118 1.00 91.25 103 VAL A C 1
ATOM 829 O O . VAL A 1 103 ? 5.322 -1.195 -10.058 1.00 91.25 103 VAL A O 1
ATOM 832 N N . SER A 1 104 ? 5.948 -1.523 -12.199 1.00 91.44 104 SER A N 1
ATOM 833 C CA . SER A 1 104 ? 5.627 -2.950 -12.256 1.00 91.44 104 SER A CA 1
ATOM 834 C C . SER A 1 104 ? 6.346 -3.727 -11.157 1.00 91.44 104 SER A C 1
ATOM 836 O O . SER A 1 104 ? 5.702 -4.462 -10.416 1.00 91.44 104 SER A O 1
ATOM 838 N N . TYR A 1 105 ? 7.645 -3.482 -10.964 1.00 91.12 105 TYR A N 1
ATOM 839 C CA . TYR A 1 105 ? 8.421 -4.125 -9.908 1.00 91.12 105 TYR A CA 1
ATOM 840 C C . TYR A 1 105 ? 7.891 -3.805 -8.505 1.00 91.12 105 TYR A C 1
ATOM 842 O O . TYR A 1 105 ? 7.693 -4.705 -7.690 1.00 91.12 105 TYR A O 1
ATOM 850 N N . VAL A 1 106 ? 7.601 -2.530 -8.217 1.00 93.38 106 VAL A N 1
ATOM 851 C CA . VAL A 1 106 ? 7.041 -2.130 -6.914 1.00 93.38 106 VAL A CA 1
ATOM 852 C C . VAL A 1 106 ? 5.668 -2.766 -6.681 1.00 93.38 106 VAL A C 1
ATOM 854 O O . VAL A 1 106 ? 5.377 -3.175 -5.560 1.00 93.38 106 VAL A O 1
ATOM 857 N N . GLN A 1 107 ? 4.826 -2.884 -7.711 1.00 92.50 107 GLN A N 1
ATOM 858 C CA . GLN A 1 107 ? 3.526 -3.554 -7.592 1.00 92.50 107 GLN A CA 1
ATOM 859 C C . GLN A 1 107 ? 3.676 -5.059 -7.340 1.00 92.50 107 GLN A C 1
ATOM 861 O O . GLN A 1 107 ? 2.971 -5.608 -6.493 1.00 92.50 107 GLN A O 1
ATOM 866 N N . THR A 1 108 ? 4.645 -5.709 -7.986 1.00 93.25 108 THR A N 1
ATOM 867 C CA . THR A 1 108 ? 5.001 -7.105 -7.706 1.00 93.25 108 THR A CA 1
ATOM 868 C C . THR A 1 108 ? 5.433 -7.284 -6.252 1.00 93.25 108 THR A C 1
ATOM 870 O O . THR A 1 108 ? 4.935 -8.176 -5.571 1.00 93.25 108 THR A O 1
ATOM 873 N N . VAL A 1 109 ? 6.286 -6.402 -5.719 1.00 93.12 109 VAL A N 1
ATOM 874 C CA . VAL A 1 109 ? 6.674 -6.454 -4.299 1.00 93.12 109 VAL A CA 1
ATOM 875 C C . VAL A 1 109 ? 5.478 -6.176 -3.385 1.00 93.12 109 VAL A C 1
ATOM 877 O O . VAL A 1 109 ? 5.297 -6.869 -2.392 1.00 93.12 109 VAL A O 1
ATOM 880 N N . LYS A 1 110 ? 4.589 -5.238 -3.726 1.00 92.44 110 LYS A N 1
ATOM 881 C CA . LYS A 1 110 ? 3.355 -4.994 -2.956 1.00 92.44 110 LYS A CA 1
ATOM 882 C C . LYS A 1 110 ? 2.426 -6.207 -2.907 1.00 92.44 110 LYS A C 1
ATOM 884 O O . LYS A 1 110 ? 1.657 -6.329 -1.952 1.00 92.44 110 LYS A O 1
ATOM 889 N N . ALA A 1 111 ? 2.519 -7.138 -3.858 1.00 92.94 111 ALA A N 1
ATOM 890 C CA . ALA A 1 111 ? 1.793 -8.404 -3.791 1.00 92.94 111 ALA A CA 1
ATOM 891 C C . ALA A 1 111 ? 2.216 -9.272 -2.588 1.00 92.94 111 ALA A C 1
ATOM 893 O O . ALA A 1 111 ? 1.473 -10.172 -2.203 1.00 92.94 111 ALA A O 1
ATOM 894 N N . THR A 1 112 ? 3.341 -8.971 -1.920 1.00 93.06 112 THR A N 1
ATOM 895 C CA . THR A 1 112 ? 3.709 -9.588 -0.636 1.00 93.06 112 THR A CA 1
ATOM 896 C C . THR A 1 112 ? 2.974 -8.993 0.562 1.00 93.06 112 THR A C 1
ATOM 898 O O . THR A 1 112 ? 3.182 -9.446 1.685 1.00 93.06 112 THR A O 1
ATOM 901 N N . MET A 1 113 ? 2.116 -7.985 0.389 1.00 93.62 113 MET A N 1
ATOM 902 C CA . MET A 1 113 ? 1.376 -7.382 1.502 1.00 93.62 113 MET A CA 1
ATOM 903 C C . MET A 1 113 ? 0.584 -8.409 2.335 1.00 93.62 113 MET A C 1
ATOM 905 O O . MET A 1 113 ? 0.666 -8.330 3.560 1.00 93.62 113 MET A O 1
ATOM 909 N N . PRO A 1 114 ? -0.111 -9.412 1.754 1.00 91.06 114 PRO A N 1
ATOM 910 C CA . PRO A 1 114 ? -0.779 -10.459 2.530 1.00 91.06 114 PRO A CA 1
ATOM 911 C C . PRO A 1 114 ? 0.170 -11.277 3.418 1.00 91.06 114 PRO A C 1
ATOM 913 O O . PRO A 1 114 ? -0.217 -11.663 4.519 1.00 91.06 114 PRO A O 1
ATOM 916 N N . LEU A 1 115 ? 1.418 -11.502 2.985 1.00 93.06 115 LEU A N 1
ATOM 917 C CA . LEU A 1 115 ? 2.436 -12.202 3.780 1.00 93.06 115 LEU A CA 1
ATOM 918 C C . LEU A 1 115 ? 2.728 -11.443 5.067 1.00 93.06 115 LEU A C 1
ATOM 920 O O . LEU A 1 115 ? 2.622 -11.990 6.168 1.00 93.06 115 LEU A O 1
ATOM 924 N N . PHE A 1 116 ? 3.043 -10.157 4.916 1.00 93.00 116 PHE A N 1
ATOM 925 C CA . PHE A 1 116 ? 3.257 -9.280 6.052 1.00 93.00 116 PHE A CA 1
ATOM 926 C C . PHE A 1 116 ? 1.984 -9.158 6.891 1.00 93.00 116 PHE A C 1
ATOM 928 O O . PHE A 1 116 ? 2.090 -9.139 8.109 1.00 93.00 116 PHE A O 1
ATOM 935 N N . ALA A 1 117 ? 0.789 -9.163 6.293 1.00 91.56 117 ALA A N 1
ATOM 936 C CA . ALA A 1 117 ? -0.463 -8.957 7.024 1.00 91.56 117 ALA A CA 1
ATOM 937 C C . ALA A 1 117 ? -0.781 -10.129 7.943 1.00 91.56 117 ALA A C 1
ATOM 939 O O . ALA A 1 117 ? -1.147 -9.924 9.100 1.00 91.56 117 ALA A O 1
ATOM 940 N N . VAL A 1 118 ? -0.573 -11.357 7.465 1.00 92.25 118 VAL A N 1
ATOM 941 C CA . VAL A 1 118 ? -0.721 -12.567 8.281 1.00 92.25 118 VAL A CA 1
ATOM 942 C C . VAL A 1 118 ? 0.289 -12.574 9.427 1.00 92.25 118 VAL A C 1
ATOM 944 O O . VAL A 1 118 ? -0.062 -12.927 10.555 1.00 92.25 118 VAL A O 1
ATOM 947 N N . PHE A 1 119 ? 1.530 -12.158 9.163 1.00 91.44 119 PHE A N 1
ATOM 948 C CA . PHE A 1 119 ? 2.566 -12.065 10.189 1.00 91.44 119 PHE A CA 1
ATOM 949 C C . PHE A 1 119 ? 2.254 -10.977 11.231 1.00 91.44 119 PHE A C 1
ATOM 951 O O . PHE A 1 119 ? 2.304 -11.234 12.434 1.00 91.44 119 PHE A O 1
ATOM 958 N N . SER A 1 120 ? 1.844 -9.787 10.790 1.00 89.31 120 SER A N 1
ATOM 959 C CA . SER A 1 120 ? 1.434 -8.680 11.656 1.00 89.31 120 SER A CA 1
ATOM 960 C C . SER A 1 120 ? 0.206 -9.034 12.491 1.00 89.31 120 SER A C 1
ATOM 962 O O . SER A 1 120 ? 0.206 -8.782 13.691 1.00 89.31 120 SER A O 1
ATOM 964 N N . ALA A 1 121 ? -0.813 -9.671 11.905 1.00 88.88 121 ALA A N 1
ATOM 965 C CA . ALA A 1 121 ? -1.996 -10.127 12.635 1.00 88.88 121 ALA A CA 1
ATOM 966 C C . ALA A 1 121 ? -1.632 -11.168 13.709 1.00 88.88 121 ALA A C 1
ATOM 968 O O . ALA A 1 121 ? -2.077 -11.062 14.851 1.00 88.88 121 ALA A O 1
ATOM 969 N N . ARG A 1 122 ? -0.740 -12.117 13.391 1.00 88.81 122 ARG A N 1
ATOM 970 C CA . ARG A 1 122 ? -0.200 -13.085 14.362 1.00 88.81 122 ARG A CA 1
ATOM 971 C C . ARG A 1 122 ? 0.519 -12.416 15.534 1.00 88.81 122 ARG A C 1
ATOM 973 O O . ARG A 1 122 ? 0.389 -12.897 16.652 1.00 88.81 122 ARG A O 1
ATOM 980 N N . ILE A 1 123 ? 1.283 -11.351 15.298 1.00 89.12 123 ILE A N 1
ATOM 981 C CA . ILE A 1 123 ? 2.033 -10.660 16.360 1.00 89.12 123 ILE A CA 1
ATOM 982 C C . ILE A 1 123 ? 1.118 -9.748 17.186 1.00 89.12 123 ILE A C 1
ATOM 984 O O . ILE A 1 123 ? 1.149 -9.793 18.413 1.00 89.12 123 ILE A O 1
ATOM 988 N N . VAL A 1 124 ? 0.304 -8.928 16.519 1.00 84.44 124 VAL A N 1
ATOM 989 C CA . VAL A 1 124 ? -0.474 -7.847 17.146 1.00 84.44 124 VAL A CA 1
ATOM 990 C C . VAL A 1 124 ? -1.779 -8.353 17.763 1.00 84.44 124 VAL A C 1
ATOM 992 O O . VAL A 1 124 ? -2.139 -7.934 18.864 1.00 84.44 124 VAL A O 1
ATOM 995 N N . LEU A 1 125 ? -2.500 -9.237 17.066 1.00 83.19 125 LEU A N 1
ATOM 996 C CA . LEU A 1 125 ? -3.790 -9.781 17.513 1.00 83.19 125 LEU A CA 1
ATOM 997 C C . LEU A 1 125 ? -3.647 -11.163 18.168 1.00 83.19 125 LEU A C 1
ATOM 999 O O . LEU A 1 125 ? -4.581 -11.627 18.810 1.00 83.19 125 LEU A O 1
ATOM 1003 N N . LYS A 1 126 ? -2.487 -11.827 18.032 1.00 84.69 126 LYS A N 1
ATOM 1004 C CA . LYS A 1 126 ? -2.265 -13.229 18.453 1.00 84.69 126 LYS A CA 1
ATOM 1005 C C . LYS A 1 126 ? -3.231 -14.230 17.804 1.00 84.69 126 LYS A C 1
ATOM 1007 O O . LYS A 1 126 ? -3.317 -15.381 18.231 1.00 84.69 126 LYS A O 1
ATOM 1012 N N . GLU A 1 127 ? -3.895 -13.830 16.725 1.00 82.38 127 GLU A N 1
ATOM 1013 C CA . GLU A 1 127 ? -4.814 -14.678 15.979 1.00 82.38 127 GLU A CA 1
ATOM 1014 C C . GLU A 1 127 ? -4.048 -15.641 15.073 1.00 82.38 127 GLU A C 1
ATOM 1016 O O . GLU A 1 127 ? -3.181 -15.255 14.278 1.00 82.38 127 GLU A O 1
ATOM 1021 N N . ARG A 1 128 ? -4.369 -16.934 15.181 1.00 83.44 128 ARG A N 1
ATOM 1022 C CA . ARG A 1 128 ? -3.822 -17.950 14.285 1.00 83.44 128 ARG A CA 1
ATOM 1023 C C . ARG A 1 128 ? -4.722 -18.097 13.067 1.00 83.44 128 ARG A C 1
ATOM 1025 O O . ARG A 1 128 ? -5.850 -18.557 13.176 1.00 83.44 128 ARG A O 1
ATOM 1032 N N . GLN A 1 129 ? -4.172 -17.767 11.905 1.00 85.88 129 GLN A N 1
ATOM 1033 C CA . GLN A 1 129 ? -4.819 -18.028 10.624 1.00 85.88 129 GLN A CA 1
ATOM 1034 C C . GLN A 1 129 ? -4.852 -19.533 10.312 1.00 85.88 129 GLN A C 1
ATOM 1036 O O . GLN A 1 129 ? -4.072 -20.317 10.866 1.00 85.88 129 GLN A O 1
ATOM 1041 N N . SER A 1 130 ? -5.761 -19.942 9.426 1.00 89.44 130 SER A N 1
ATOM 1042 C CA . SER A 1 130 ? -5.919 -21.346 9.036 1.00 89.44 130 SER A CA 1
ATOM 1043 C C . SER A 1 130 ? -4.690 -21.875 8.280 1.00 89.44 130 SER A C 1
ATOM 1045 O O . SER A 1 130 ? -3.933 -21.118 7.670 1.00 89.44 130 SER A O 1
ATOM 1047 N N . LYS A 1 131 ? -4.492 -23.203 8.280 1.00 89.81 131 LYS A N 1
ATOM 1048 C CA . LYS A 1 131 ? -3.389 -23.850 7.540 1.00 89.81 131 LYS A CA 1
ATOM 1049 C C . LYS A 1 131 ? -3.410 -23.514 6.039 1.00 89.81 131 LYS A C 1
ATOM 1051 O O . LYS A 1 131 ? -2.351 -23.344 5.447 1.00 89.81 131 LYS A O 1
ATOM 1056 N N . HIS A 1 132 ? -4.597 -23.346 5.452 1.00 93.69 132 HIS A N 1
ATOM 1057 C CA . HIS A 1 132 ? -4.773 -22.973 4.044 1.00 93.69 132 HIS A CA 1
ATOM 1058 C C . HIS A 1 132 ? -4.183 -21.598 3.719 1.00 93.69 132 HIS A C 1
ATOM 1060 O O . HIS A 1 132 ? -3.555 -21.438 2.675 1.00 93.69 132 HIS A O 1
ATOM 1066 N N . VAL A 1 133 ? -4.312 -20.627 4.633 1.00 92.12 133 VAL A N 1
ATOM 1067 C CA . VAL A 1 133 ? -3.696 -19.306 4.458 1.00 92.12 133 VAL A CA 1
ATOM 1068 C C . VAL A 1 133 ? -2.179 -19.456 4.364 1.00 92.12 133 VAL A C 1
ATOM 1070 O O . VAL A 1 133 ? -1.591 -18.969 3.407 1.00 92.12 133 VAL A O 1
ATOM 1073 N N . TYR A 1 134 ? -1.545 -20.214 5.265 1.00 91.12 134 TYR A N 1
ATOM 1074 C CA . TYR A 1 134 ? -0.096 -20.456 5.198 1.00 91.12 134 TYR A CA 1
ATOM 1075 C C . TYR A 1 134 ? 0.355 -21.130 3.903 1.00 91.12 134 TYR A C 1
ATOM 1077 O O . TYR A 1 134 ? 1.379 -20.743 3.349 1.00 91.12 134 TYR A O 1
ATOM 1085 N N . LEU A 1 135 ? -0.410 -22.097 3.393 1.00 93.62 135 LEU A N 1
ATOM 1086 C CA . LEU A 1 135 ? -0.096 -22.733 2.114 1.00 93.62 135 LEU A CA 1
ATOM 1087 C C . LEU A 1 135 ? -0.215 -21.755 0.940 1.00 93.62 135 LEU A C 1
ATOM 1089 O O . LEU A 1 135 ? 0.629 -21.796 0.055 1.00 93.62 135 LEU A O 1
ATOM 1093 N N . SER A 1 136 ? -1.192 -20.839 0.956 1.00 92.75 136 SER A N 1
ATOM 1094 C CA . SER A 1 136 ? -1.345 -19.804 -0.083 1.00 92.75 136 SER A CA 1
ATOM 1095 C C . SER A 1 136 ? -0.218 -18.763 -0.085 1.00 92.75 136 SER A C 1
ATOM 1097 O O . SER A 1 136 ? 0.081 -18.173 -1.118 1.00 92.75 136 SER A O 1
ATOM 1099 N N . LEU A 1 137 ? 0.455 -18.568 1.052 1.00 92.81 137 LEU A N 1
ATOM 1100 C CA . LEU A 1 137 ? 1.586 -17.651 1.176 1.00 92.81 137 LEU A CA 1
ATOM 1101 C C . LEU A 1 137 ? 2.838 -18.166 0.446 1.00 92.81 137 LEU A C 1
ATOM 1103 O O . LEU A 1 137 ? 3.579 -17.368 -0.121 1.00 92.81 137 LEU A O 1
ATOM 1107 N N . ILE A 1 138 ? 3.057 -19.483 0.406 1.00 93.62 138 ILE A N 1
ATOM 1108 C CA . ILE A 1 138 ? 4.216 -20.103 -0.259 1.00 93.62 138 ILE A CA 1
ATOM 1109 C C . ILE A 1 138 ? 4.315 -19.719 -1.752 1.00 93.62 138 ILE A C 1
ATOM 1111 O O . ILE A 1 138 ? 5.348 -19.167 -2.137 1.00 93.62 138 ILE A O 1
ATOM 1115 N N . PRO A 1 139 ? 3.287 -19.929 -2.603 1.00 93.62 139 PRO A N 1
ATOM 1116 C CA . PRO A 1 139 ? 3.358 -19.553 -4.013 1.00 93.62 139 PRO A CA 1
ATOM 1117 C C . PRO A 1 139 ? 3.467 -18.038 -4.216 1.00 93.62 139 PRO A C 1
ATOM 1119 O O . PRO A 1 139 ? 4.097 -17.614 -5.178 1.00 93.62 139 PRO A O 1
ATOM 1122 N N . ILE A 1 140 ? 2.926 -17.216 -3.307 1.00 92.69 140 ILE A N 1
ATOM 1123 C CA . ILE A 1 140 ? 3.086 -15.754 -3.364 1.00 92.69 140 ILE A CA 1
ATOM 1124 C C . ILE A 1 140 ? 4.557 -15.372 -3.157 1.00 92.69 140 ILE A C 1
ATOM 1126 O O . ILE A 1 140 ? 5.092 -14.590 -3.940 1.00 92.69 140 ILE A O 1
ATOM 1130 N N . ILE A 1 141 ? 5.230 -15.942 -2.146 1.00 92.88 141 ILE A N 1
ATOM 1131 C CA . ILE A 1 141 ? 6.664 -15.691 -1.904 1.00 92.88 141 ILE A CA 1
ATOM 1132 C C . ILE A 1 141 ? 7.480 -16.106 -3.127 1.00 92.88 141 ILE A C 1
ATOM 1134 O O . ILE A 1 141 ? 8.313 -15.334 -3.593 1.00 92.88 141 ILE A O 1
ATOM 1138 N N . ILE A 1 142 ? 7.234 -17.312 -3.645 1.00 94.31 142 ILE A N 1
ATOM 1139 C CA . ILE A 1 142 ? 7.966 -17.855 -4.794 1.00 94.31 142 ILE A CA 1
ATOM 1140 C C . ILE A 1 142 ? 7.743 -16.979 -6.031 1.00 94.31 142 ILE A C 1
ATOM 1142 O O . ILE A 1 142 ? 8.710 -16.603 -6.687 1.00 94.31 142 ILE A O 1
ATOM 1146 N N . GLY A 1 143 ? 6.494 -16.605 -6.322 1.00 93.00 143 GLY A N 1
ATOM 1147 C CA . GLY A 1 143 ? 6.154 -15.765 -7.469 1.00 93.00 143 GLY A CA 1
ATOM 1148 C C . GLY A 1 143 ? 6.823 -14.394 -7.410 1.00 93.00 143 GLY A C 1
ATOM 1149 O O . GLY A 1 143 ? 7.412 -13.961 -8.398 1.00 93.00 143 GLY A O 1
ATOM 1150 N N . VAL A 1 144 ? 6.807 -13.739 -6.243 1.00 92.25 144 VAL A N 1
ATOM 1151 C CA . VAL A 1 144 ? 7.479 -12.444 -6.073 1.00 92.25 144 VAL A CA 1
ATOM 1152 C C . VAL A 1 144 ? 8.996 -12.587 -6.148 1.00 92.25 144 VAL A C 1
ATOM 1154 O O . VAL A 1 144 ? 9.629 -11.761 -6.794 1.00 92.25 144 VAL A O 1
ATOM 1157 N N . ALA A 1 145 ? 9.581 -13.622 -5.539 1.00 91.19 145 ALA A N 1
ATOM 1158 C CA . ALA A 1 145 ? 11.022 -13.860 -5.601 1.00 91.19 145 ALA A CA 1
ATOM 1159 C C . ALA A 1 145 ? 11.494 -14.073 -7.045 1.00 91.19 145 ALA A C 1
ATOM 1161 O O . ALA A 1 145 ? 12.439 -13.425 -7.480 1.00 91.19 145 ALA A O 1
ATOM 1162 N N . ILE A 1 146 ? 10.812 -14.929 -7.813 1.00 92.50 146 ILE A N 1
ATOM 1163 C CA . ILE A 1 146 ? 11.153 -15.162 -9.222 1.00 92.50 146 ILE A CA 1
ATOM 1164 C C . ILE A 1 146 ? 11.031 -13.857 -10.011 1.00 92.50 146 ILE A C 1
ATOM 1166 O O . ILE A 1 146 ? 11.984 -13.470 -10.679 1.00 92.50 146 ILE A O 1
ATOM 1170 N N . ALA A 1 147 ? 9.905 -13.150 -9.882 1.00 90.38 147 ALA A N 1
ATOM 1171 C CA . ALA A 1 147 ? 9.663 -11.919 -10.625 1.00 90.38 147 ALA A CA 1
ATOM 1172 C C . ALA A 1 147 ? 10.682 -10.814 -10.299 1.00 90.38 147 ALA A C 1
ATOM 1174 O O . ALA A 1 147 ? 11.098 -10.083 -11.197 1.00 90.38 147 ALA A O 1
ATOM 1175 N N . THR A 1 148 ? 11.124 -10.700 -9.041 1.00 88.06 148 THR A N 1
ATOM 1176 C CA . THR A 1 148 ? 12.131 -9.703 -8.668 1.00 88.06 148 THR A CA 1
ATOM 1177 C C . THR A 1 148 ? 13.533 -10.072 -9.135 1.00 88.06 148 THR A C 1
ATOM 1179 O O . THR A 1 148 ? 14.263 -9.176 -9.549 1.00 88.06 148 THR A O 1
ATOM 1182 N N . PHE A 1 149 ? 13.912 -11.354 -9.121 1.00 86.69 149 PHE A N 1
ATOM 1183 C CA . PHE A 1 149 ? 15.212 -11.801 -9.635 1.00 86.69 149 PHE A CA 1
ATOM 1184 C C . PHE A 1 149 ? 15.319 -11.722 -11.163 1.00 86.69 149 PHE A C 1
ATOM 1186 O O . PHE A 1 149 ? 16.422 -11.566 -11.679 1.00 86.69 149 PHE A O 1
ATOM 1193 N N . THR A 1 150 ? 14.202 -11.819 -11.890 1.00 87.81 150 THR A N 1
ATOM 1194 C CA . THR A 1 150 ? 14.187 -11.728 -13.360 1.00 87.81 150 THR A CA 1
ATOM 1195 C C . THR A 1 150 ? 14.150 -10.300 -13.904 1.00 87.81 150 THR A C 1
ATOM 1197 O O . THR A 1 150 ? 14.303 -10.108 -15.109 1.00 87.81 150 THR A O 1
ATOM 1200 N N . GLU A 1 151 ? 13.915 -9.291 -13.062 1.00 83.62 151 GLU A N 1
ATOM 1201 C CA . GLU A 1 151 ? 13.797 -7.908 -13.525 1.00 83.62 151 GLU A CA 1
ATOM 1202 C C . GLU A 1 151 ? 15.162 -7.349 -13.969 1.00 83.62 151 GLU A C 1
ATOM 1204 O O . GLU A 1 151 ? 16.135 -7.360 -13.216 1.00 83.62 151 GLU A O 1
ATOM 1209 N N . LEU A 1 152 ? 15.215 -6.775 -15.176 1.00 74.56 152 LEU A N 1
ATOM 1210 C CA . LEU A 1 152 ? 16.424 -6.178 -15.765 1.00 74.56 152 LEU A CA 1
ATOM 1211 C C . LEU A 1 152 ? 17.013 -5.028 -14.930 1.00 74.56 152 LEU A C 1
ATOM 1213 O O . LEU A 1 152 ? 18.211 -4.768 -14.983 1.00 74.56 152 LEU A O 1
ATOM 1217 N N . SER A 1 153 ? 16.171 -4.322 -14.172 1.00 75.00 153 SER A N 1
ATOM 1218 C CA . SER A 1 153 ? 16.549 -3.191 -13.315 1.00 75.00 153 SER A CA 1
ATOM 1219 C C . SER A 1 153 ? 16.565 -3.580 -11.837 1.00 75.00 153 SER A C 1
ATOM 1221 O O . SER A 1 153 ? 16.003 -2.873 -10.999 1.00 75.00 153 SER A O 1
ATOM 1223 N N . PHE A 1 154 ? 17.166 -4.724 -11.507 1.00 79.12 154 PHE A N 1
ATOM 1224 C CA . PHE A 1 154 ? 17.296 -5.151 -10.119 1.00 79.12 154 PHE A CA 1
ATOM 1225 C C . PHE A 1 154 ? 18.171 -4.173 -9.316 1.00 79.12 154 PHE A C 1
ATOM 1227 O O . PHE A 1 154 ? 19.396 -4.175 -9.422 1.00 79.12 154 PHE A O 1
ATOM 1234 N N . ASP A 1 155 ? 17.534 -3.354 -8.478 1.00 87.25 155 ASP A N 1
ATOM 1235 C CA . ASP A 1 155 ? 18.195 -2.554 -7.446 1.00 87.25 155 ASP A CA 1
ATOM 1236 C C . ASP A 1 155 ? 17.788 -3.077 -6.066 1.00 87.25 155 ASP A C 1
ATOM 1238 O O . ASP A 1 155 ? 16.638 -2.935 -5.636 1.00 87.25 155 ASP A O 1
ATOM 1242 N N . LEU A 1 156 ? 18.754 -3.647 -5.341 1.00 89.81 156 LEU A N 1
ATOM 1243 C CA . LEU A 1 156 ? 18.547 -4.167 -3.992 1.00 89.81 156 LEU A CA 1
ATOM 1244 C C . LEU A 1 156 ? 18.050 -3.079 -3.028 1.00 89.81 156 LEU A C 1
ATOM 1246 O O . LEU A 1 156 ? 17.227 -3.353 -2.157 1.00 89.81 156 LEU A O 1
ATOM 1250 N N . SER A 1 157 ? 18.501 -1.832 -3.182 1.00 91.12 157 SER A N 1
ATOM 1251 C CA . SER A 1 157 ? 18.041 -0.730 -2.333 1.00 91.12 157 SER A CA 1
ATOM 1252 C C . SER A 1 157 ? 16.581 -0.365 -2.623 1.00 91.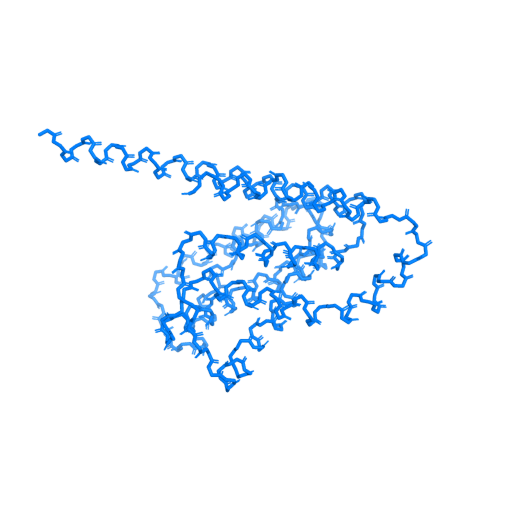12 157 SER A C 1
ATOM 1254 O O . SER A 1 157 ? 15.797 -0.101 -1.703 1.00 91.12 157 SER A O 1
ATOM 1256 N N . GLY A 1 158 ? 16.193 -0.397 -3.897 1.00 92.25 158 GLY A N 1
ATOM 1257 C CA . GLY A 1 158 ? 14.807 -0.254 -4.330 1.00 92.25 158 GLY A CA 1
ATOM 1258 C C . GLY A 1 158 ? 13.909 -1.382 -3.812 1.00 92.25 158 GLY A C 1
ATOM 1259 O O . GLY A 1 158 ? 12.840 -1.120 -3.262 1.00 92.25 158 GLY A O 1
ATOM 1260 N N . LEU A 1 159 ? 14.381 -2.629 -3.880 1.00 92.94 159 LEU A N 1
ATOM 1261 C CA . LEU A 1 159 ? 13.685 -3.792 -3.328 1.00 92.94 159 LEU A CA 1
ATOM 1262 C C . LEU A 1 159 ? 13.492 -3.689 -1.811 1.00 92.94 159 LEU A C 1
ATOM 1264 O O . LEU A 1 159 ? 12.379 -3.866 -1.319 1.00 92.94 159 LEU A O 1
ATOM 1268 N N . LEU A 1 160 ? 14.553 -3.376 -1.062 1.00 94.50 160 LEU A N 1
ATOM 1269 C CA . LEU A 1 160 ? 14.483 -3.254 0.395 1.00 94.50 160 LEU A CA 1
ATOM 1270 C C . LEU A 1 160 ? 13.529 -2.133 0.820 1.00 94.50 160 LEU A C 1
ATOM 1272 O O . LEU A 1 160 ? 12.728 -2.332 1.728 1.00 94.50 160 LEU A O 1
ATOM 1276 N N . SER A 1 161 ? 13.555 -0.980 0.143 1.00 94.88 161 SER A N 1
ATOM 1277 C CA . SER A 1 161 ? 12.607 0.110 0.421 1.00 94.88 161 SER A CA 1
ATOM 1278 C C . SER A 1 161 ? 11.157 -0.264 0.084 1.00 94.88 161 SER A C 1
ATOM 1280 O O . SER A 1 161 ? 10.256 0.060 0.861 1.00 94.88 161 SER A O 1
ATOM 1282 N N . ALA A 1 162 ? 10.920 -1.014 -1.000 1.00 95.38 162 ALA A N 1
ATOM 1283 C CA . ALA A 1 162 ? 9.595 -1.531 -1.348 1.00 95.38 162 ALA A CA 1
ATOM 1284 C C . ALA A 1 162 ? 9.080 -2.552 -0.318 1.00 95.38 162 ALA A C 1
ATOM 1286 O O . ALA A 1 162 ? 7.923 -2.474 0.105 1.00 95.38 162 ALA A O 1
ATOM 1287 N N . LEU A 1 163 ? 9.934 -3.484 0.120 1.00 95.50 163 LEU A N 1
ATOM 1288 C CA . LEU A 1 163 ? 9.605 -4.479 1.144 1.00 95.50 163 LEU A CA 1
ATOM 1289 C C . LEU A 1 163 ? 9.337 -3.822 2.498 1.00 95.50 163 LEU A C 1
ATOM 1291 O O . LEU A 1 163 ? 8.341 -4.146 3.141 1.00 95.50 163 LEU A O 1
ATOM 1295 N N . LEU A 1 164 ? 10.176 -2.866 2.907 1.00 96.62 164 LEU A N 1
ATOM 1296 C CA . LEU A 1 164 ? 9.973 -2.089 4.130 1.00 96.62 164 LEU A CA 1
ATOM 1297 C C . LEU A 1 164 ? 8.654 -1.321 4.080 1.00 96.62 164 LEU A C 1
ATOM 1299 O O . LEU A 1 164 ? 7.855 -1.418 5.007 1.00 96.62 164 LEU A O 1
ATOM 1303 N N . SER A 1 165 ? 8.391 -0.605 2.985 1.00 96.56 165 SER A N 1
ATOM 1304 C CA . SER A 1 165 ? 7.135 0.120 2.803 1.00 96.56 165 SER A CA 1
ATOM 1305 C C . SER A 1 165 ? 5.930 -0.817 2.898 1.00 96.56 165 SER 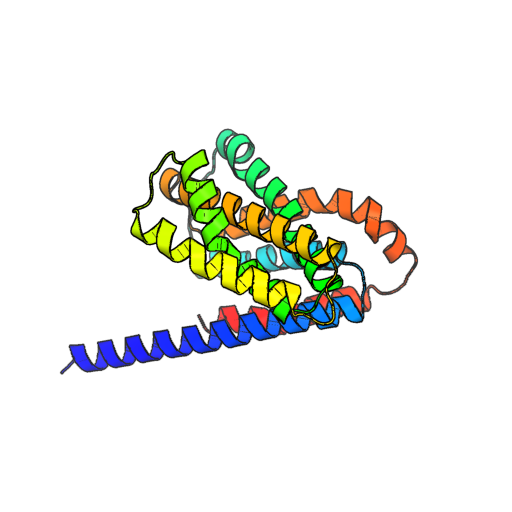A C 1
ATOM 1307 O O . SER A 1 165 ? 5.013 -0.569 3.678 1.00 96.56 165 SER A O 1
ATOM 1309 N N . THR A 1 166 ? 5.962 -1.933 2.168 1.00 95.69 166 THR A N 1
ATOM 1310 C CA . THR A 1 166 ? 4.878 -2.925 2.137 1.00 95.69 166 THR A CA 1
ATOM 1311 C C . THR A 1 166 ? 4.660 -3.568 3.508 1.00 95.69 166 THR A C 1
ATOM 1313 O O . THR A 1 166 ? 3.519 -3.706 3.954 1.00 95.69 166 THR A O 1
ATOM 1316 N N . GLY A 1 167 ? 5.742 -3.910 4.210 1.00 95.88 167 GLY A N 1
ATOM 1317 C CA . GLY A 1 167 ? 5.695 -4.461 5.560 1.00 95.88 167 GLY A CA 1
ATOM 1318 C C . GLY A 1 167 ? 5.094 -3.485 6.567 1.00 95.88 167 GLY A C 1
ATOM 1319 O O . GLY A 1 167 ? 4.200 -3.858 7.327 1.00 95.88 167 GLY A O 1
ATOM 1320 N N . ILE A 1 168 ? 5.510 -2.216 6.533 1.00 96.19 168 ILE A N 1
ATOM 1321 C CA . ILE A 1 168 ? 4.958 -1.188 7.420 1.00 96.19 168 ILE A CA 1
ATOM 1322 C C . ILE A 1 168 ? 3.492 -0.913 7.070 1.00 96.19 168 ILE A C 1
ATOM 1324 O O . ILE A 1 168 ? 2.659 -0.933 7.970 1.00 96.19 168 ILE A O 1
ATOM 1328 N N . TYR A 1 169 ? 3.133 -0.732 5.793 1.00 95.62 169 TYR A N 1
ATOM 1329 C CA . TYR A 1 169 ? 1.732 -0.550 5.385 1.00 95.62 169 TYR A CA 1
ATOM 1330 C C . TYR A 1 169 ? 0.842 -1.694 5.858 1.00 95.62 169 TYR A C 1
ATOM 1332 O O . TYR A 1 169 ? -0.260 -1.459 6.346 1.00 95.62 169 TYR A O 1
ATOM 1340 N N . SER A 1 170 ? 1.333 -2.925 5.768 1.00 94.38 170 SER A N 1
ATOM 1341 C CA . SER A 1 170 ? 0.637 -4.092 6.284 1.00 94.38 170 SER A CA 1
ATOM 1342 C C . SER A 1 170 ? 0.391 -4.009 7.798 1.00 94.38 170 SER A C 1
ATOM 1344 O O . SER A 1 170 ? -0.745 -4.170 8.247 1.00 94.38 170 SER A O 1
ATOM 1346 N N . VAL A 1 171 ? 1.431 -3.711 8.586 1.00 93.81 171 VAL A N 1
ATOM 1347 C CA . VAL A 1 171 ? 1.319 -3.526 10.043 1.00 93.81 171 VAL A CA 1
ATOM 1348 C C . VAL A 1 171 ? 0.312 -2.419 10.371 1.00 93.81 171 VAL A C 1
ATOM 1350 O O . VAL A 1 171 ? -0.584 -2.614 11.193 1.00 93.81 171 VAL A O 1
ATOM 1353 N N . LEU A 1 172 ? 0.416 -1.273 9.694 1.00 94.31 172 LEU A N 1
ATOM 1354 C CA . LEU A 1 172 ? -0.482 -0.135 9.879 1.00 94.31 172 LEU A CA 1
ATOM 1355 C C . LEU A 1 172 ? -1.926 -0.484 9.537 1.00 94.31 172 LEU A C 1
ATOM 1357 O O . LEU A 1 172 ? -2.821 -0.109 10.283 1.00 94.31 172 LEU A O 1
ATOM 1361 N N . ASN A 1 173 ? -2.164 -1.227 8.457 1.00 92.00 173 ASN A N 1
ATOM 1362 C CA . ASN A 1 173 ? -3.507 -1.649 8.071 1.00 92.00 173 ASN A CA 1
ATOM 1363 C C . ASN A 1 173 ? -4.152 -2.532 9.148 1.00 92.00 173 ASN A C 1
ATOM 1365 O O . ASN A 1 173 ? -5.346 -2.395 9.405 1.00 92.00 173 ASN A O 1
ATOM 1369 N N . VAL A 1 174 ? -3.381 -3.400 9.813 1.00 91.75 174 VAL A N 1
ATOM 1370 C CA . VAL A 1 174 ? -3.873 -4.196 10.952 1.00 91.75 174 VAL A CA 1
ATOM 1371 C C . VAL A 1 174 ? -4.204 -3.298 12.149 1.00 91.75 174 VAL A C 1
ATOM 1373 O O . VAL A 1 174 ? -5.280 -3.429 12.731 1.00 91.75 174 VAL A O 1
ATOM 1376 N N . PHE A 1 175 ? -3.331 -2.347 12.496 1.00 90.88 175 PHE A N 1
ATOM 1377 C CA . PHE A 1 175 ? -3.595 -1.403 13.590 1.00 90.88 175 PHE A CA 1
ATOM 1378 C C . PHE A 1 175 ? -4.796 -0.493 13.319 1.00 90.88 175 PHE A C 1
ATOM 1380 O O . PHE A 1 175 ? -5.621 -0.297 14.206 1.00 90.88 175 PHE A O 1
ATOM 1387 N N . VAL A 1 176 ? -4.925 0.029 12.098 1.00 91.38 176 VAL A N 1
ATOM 1388 C CA . VAL A 1 176 ? -6.045 0.878 11.673 1.00 91.38 176 VAL A CA 1
ATOM 1389 C C . VAL A 1 176 ? -7.362 0.118 11.765 1.00 91.38 176 VAL A C 1
ATOM 1391 O O . VAL A 1 176 ? -8.323 0.669 12.289 1.00 91.38 176 VAL A O 1
ATOM 1394 N N . LYS A 1 177 ? -7.406 -1.150 11.332 1.00 89.56 177 LYS A N 1
ATOM 1395 C CA . LYS A 1 177 ? -8.596 -2.002 11.489 1.00 89.56 177 LYS A CA 1
ATOM 1396 C C . LYS A 1 177 ? -8.982 -2.177 12.957 1.00 89.56 177 LYS A C 1
ATOM 1398 O O . LYS A 1 177 ? -10.126 -1.925 13.309 1.00 89.56 177 LYS A O 1
ATOM 1403 N N . LYS A 1 178 ? -8.013 -2.495 13.822 1.00 87.81 178 LYS A N 1
ATOM 1404 C CA . LYS A 1 178 ? -8.242 -2.639 15.269 1.00 87.81 178 LYS A CA 1
ATOM 1405 C C . LYS A 1 178 ? -8.763 -1.349 15.917 1.00 87.81 178 LYS A C 1
ATOM 1407 O O . LYS A 1 178 ? -9.633 -1.392 16.780 1.00 87.81 178 LYS A O 1
ATOM 1412 N N . VAL A 1 179 ? -8.227 -0.199 15.507 1.00 87.50 179 VAL A N 1
ATOM 1413 C CA . VAL A 1 179 ? -8.683 1.128 15.954 1.00 87.50 179 VAL A CA 1
ATOM 1414 C C . VAL A 1 179 ? -10.113 1.407 15.490 1.00 87.50 179 VAL A C 1
ATOM 1416 O O . VAL A 1 179 ? -10.920 1.905 16.269 1.00 87.50 179 VAL A O 1
ATOM 1419 N N . LEU A 1 180 ? -10.434 1.053 14.243 1.00 87.75 180 LEU A N 1
ATOM 1420 C CA . LEU A 1 180 ? -11.762 1.234 13.661 1.00 87.75 180 LEU A CA 1
ATOM 1421 C C . LEU A 1 180 ? -12.825 0.423 14.409 1.00 87.75 180 LEU A C 1
ATOM 1423 O O . LEU A 1 180 ? -13.864 0.964 14.767 1.00 87.75 180 LEU A O 1
ATOM 1427 N N . GLU A 1 181 ? -12.525 -0.845 14.696 1.00 84.44 181 GLU A N 1
ATOM 1428 C CA . GLU A 1 181 ? -13.406 -1.751 15.441 1.00 84.44 181 GLU A CA 1
ATOM 1429 C C . GLU A 1 181 ? -13.600 -1.310 16.898 1.00 84.44 181 GLU A C 1
ATOM 1431 O O . GLU A 1 181 ? -14.692 -1.438 17.441 1.00 84.44 181 GLU A O 1
ATOM 1436 N N . GLY A 1 182 ? -12.554 -0.779 17.540 1.00 80.38 182 GLY A N 1
ATOM 1437 C CA . GLY A 1 182 ? -12.611 -0.388 18.950 1.00 80.38 182 GLY A CA 1
ATOM 1438 C C . GLY A 1 182 ? -13.261 0.970 19.226 1.00 80.38 182 GLY A C 1
ATOM 1439 O O . GLY A 1 182 ? -13.724 1.192 20.342 1.00 80.38 182 GLY A O 1
ATOM 1440 N N . ALA A 1 183 ? -13.260 1.890 18.258 1.00 77.44 183 ALA A N 1
ATOM 1441 C CA . ALA A 1 183 ? -13.705 3.271 18.465 1.00 77.44 183 ALA A CA 1
ATOM 1442 C C . AL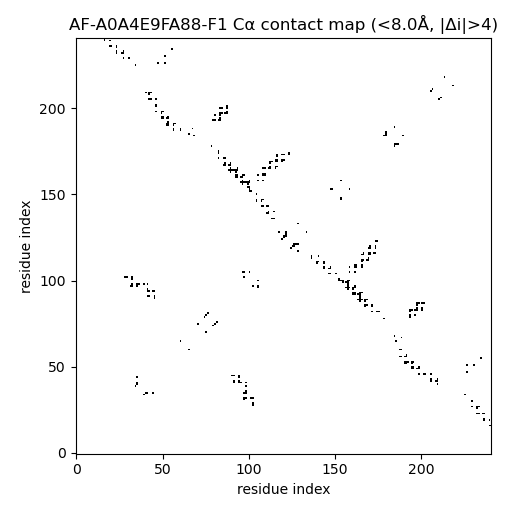A A 1 183 ? -14.912 3.691 17.604 1.00 77.44 183 ALA A C 1
ATOM 1444 O O . ALA A 1 183 ? -15.329 4.843 17.706 1.00 77.44 183 ALA A O 1
ATOM 1445 N N . ASP A 1 184 ? -15.448 2.793 16.764 1.00 79.25 184 ASP A N 1
ATOM 1446 C CA . ASP A 1 184 ? -16.564 3.047 15.828 1.00 79.25 184 ASP A CA 1
ATOM 1447 C C . ASP A 1 184 ? -16.383 4.351 15.021 1.00 79.25 184 ASP A C 1
ATOM 1449 O O . ASP A 1 184 ? -17.292 5.152 14.794 1.00 79.25 184 ASP A O 1
ATOM 1453 N N . ILE A 1 185 ? -15.130 4.620 14.642 1.00 81.81 185 ILE A N 1
ATOM 1454 C CA . ILE A 1 185 ? -14.749 5.819 13.897 1.00 81.81 185 ILE A CA 1
ATOM 1455 C C . ILE A 1 185 ? -15.015 5.558 12.416 1.00 81.81 185 ILE A C 1
ATOM 1457 O O . ILE A 1 185 ? -14.722 4.485 11.903 1.00 81.81 185 ILE A O 1
ATOM 1461 N N . HIS A 1 186 ? -15.488 6.558 11.676 1.00 86.19 186 HIS A N 1
ATOM 1462 C CA . HIS A 1 186 ? -15.606 6.423 10.227 1.00 86.19 186 HIS A CA 1
ATOM 1463 C C . HIS A 1 186 ? -14.212 6.297 9.559 1.00 86.19 186 HIS A C 1
ATOM 1465 O O . HIS A 1 186 ? -13.341 7.143 9.800 1.00 86.19 186 HIS A O 1
ATOM 1471 N N . PRO A 1 187 ? -13.976 5.325 8.654 1.00 87.19 187 PRO A N 1
ATOM 1472 C CA . PRO A 1 187 ? -12.650 5.063 8.078 1.00 87.19 187 PRO A CA 1
ATOM 1473 C C . PRO A 1 187 ? -12.075 6.257 7.311 1.00 87.19 187 PRO A C 1
ATOM 1475 O O . PRO A 1 187 ? -10.877 6.527 7.392 1.00 87.19 187 PRO A O 1
ATOM 1478 N N . LEU A 1 188 ? -12.926 7.026 6.622 1.00 86.44 188 LEU A N 1
ATOM 1479 C CA . LEU A 1 188 ? -12.506 8.250 5.931 1.00 86.44 188 LEU A CA 1
ATOM 1480 C C . LEU A 1 188 ? -12.016 9.334 6.905 1.00 86.44 188 LEU A C 1
ATOM 1482 O O . LEU A 1 188 ? -11.068 10.048 6.590 1.00 86.44 188 LEU A O 1
ATOM 1486 N N . TYR A 1 189 ? -12.622 9.442 8.094 1.00 87.75 189 TYR A N 1
ATOM 1487 C CA . TYR A 1 189 ? -12.206 10.423 9.101 1.00 87.75 189 TYR A CA 1
ATOM 1488 C C . TYR A 1 189 ? -10.855 10.036 9.701 1.00 87.75 189 TYR A C 1
ATOM 1490 O O . TYR A 1 189 ? -9.956 10.870 9.798 1.00 87.75 189 TYR A O 1
ATOM 1498 N N . LEU A 1 190 ? -10.675 8.750 10.017 1.00 88.94 190 LEU A N 1
ATOM 1499 C CA . LEU A 1 190 ? -9.394 8.231 10.488 1.00 88.94 190 LEU A CA 1
ATOM 1500 C C . LEU A 1 190 ? -8.295 8.396 9.428 1.00 88.94 190 LEU A C 1
ATOM 1502 O O . LEU A 1 190 ? -7.177 8.782 9.763 1.00 88.94 190 LEU A O 1
ATOM 1506 N N . LEU A 1 191 ? -8.609 8.168 8.147 1.00 90.12 191 LEU A N 1
ATOM 1507 C CA . LEU A 1 191 ? -7.685 8.404 7.037 1.00 90.12 191 LEU A CA 1
ATOM 1508 C C . LEU A 1 191 ? -7.275 9.880 6.942 1.00 90.12 191 LEU A C 1
ATOM 1510 O O . LEU A 1 191 ? -6.079 10.158 6.813 1.00 90.12 191 LEU A O 1
ATOM 1514 N N . ALA A 1 192 ? -8.235 10.805 7.023 1.00 89.31 192 ALA A N 1
ATOM 1515 C CA . ALA A 1 192 ? -7.997 12.248 6.992 1.00 89.31 192 ALA A CA 1
ATOM 1516 C C . ALA A 1 192 ? -7.083 12.689 8.142 1.00 89.31 192 ALA A C 1
ATOM 1518 O O . ALA A 1 192 ? -6.029 13.285 7.923 1.00 89.31 192 ALA A O 1
ATOM 1519 N N . LEU A 1 193 ? -7.451 12.311 9.368 1.00 90.69 193 LEU A N 1
ATOM 1520 C CA . LEU A 1 193 ? -6.730 12.652 10.590 1.00 90.69 193 LEU A CA 1
ATOM 1521 C C . LEU A 1 193 ? -5.304 12.088 10.594 1.00 90.69 193 LEU A C 1
ATOM 1523 O O . LEU A 1 193 ? -4.348 12.806 10.881 1.00 90.69 193 LEU A O 1
ATOM 1527 N N . ASN A 1 194 ? -5.148 10.819 10.215 1.00 91.38 194 ASN A N 1
ATOM 1528 C CA . ASN A 1 194 ? -3.848 10.162 10.111 1.00 91.38 194 ASN A CA 1
ATOM 1529 C C . ASN A 1 194 ? -2.970 10.807 9.023 1.00 91.38 194 ASN A C 1
ATOM 1531 O O . ASN A 1 194 ? -1.758 10.906 9.175 1.00 91.38 194 ASN A O 1
ATOM 1535 N N . SER A 1 195 ? -3.561 11.261 7.910 1.00 92.88 195 SER A N 1
ATOM 1536 C CA . SER A 1 195 ? -2.825 11.981 6.855 1.00 92.88 195 SER A CA 1
ATOM 1537 C C . SER A 1 195 ? -2.372 13.365 7.312 1.00 92.88 195 SER A C 1
ATOM 1539 O O . SER A 1 195 ? -1.219 13.709 7.076 1.00 92.88 195 SER A O 1
ATOM 1541 N N . ARG A 1 196 ? -3.225 14.103 8.035 1.00 93.06 196 ARG A N 1
ATOM 1542 C CA . ARG A 1 196 ? -2.889 15.404 8.629 1.00 93.06 196 ARG A CA 1
ATOM 1543 C C . ARG A 1 196 ? -1.710 15.300 9.593 1.00 93.06 196 ARG A C 1
ATOM 1545 O O . ARG A 1 196 ? -0.729 16.025 9.461 1.00 93.06 196 ARG A O 1
ATOM 1552 N N . ILE A 1 197 ? -1.784 14.377 10.553 1.00 93.94 197 ILE A N 1
ATOM 1553 C CA . ILE A 1 197 ? -0.714 14.185 11.542 1.00 93.94 197 ILE A CA 1
ATOM 1554 C C . ILE A 1 197 ? 0.568 13.718 10.842 1.00 93.94 197 ILE A C 1
ATOM 1556 O O . ILE A 1 197 ? 1.640 14.244 11.125 1.00 93.94 197 ILE A O 1
ATOM 1560 N N . ALA A 1 198 ? 0.470 12.789 9.884 1.00 95.44 198 ALA A N 1
ATOM 1561 C CA . ALA A 1 198 ? 1.623 12.353 9.099 1.00 95.44 198 ALA A CA 1
ATOM 1562 C C . ALA A 1 198 ? 2.255 13.504 8.294 1.00 95.44 198 ALA A C 1
ATOM 1564 O O . ALA A 1 198 ? 3.477 13.585 8.232 1.00 95.44 198 ALA A O 1
ATOM 1565 N N . ALA A 1 199 ? 1.462 14.414 7.717 1.00 93.94 199 ALA A N 1
ATOM 1566 C CA . ALA A 1 199 ? 1.977 15.583 7.005 1.00 93.94 199 ALA A CA 1
ATOM 1567 C C . ALA A 1 199 ? 2.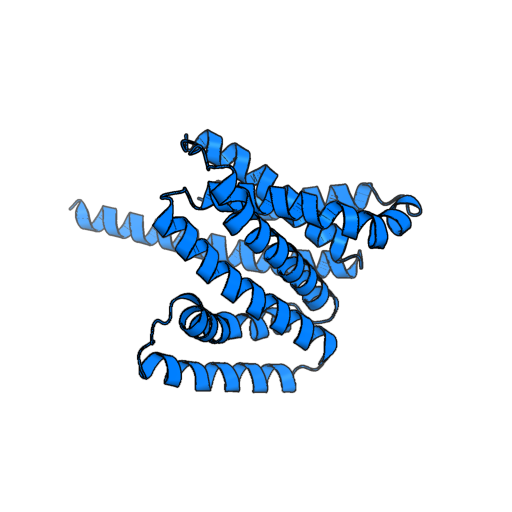746 16.521 7.947 1.00 93.94 199 ALA A C 1
ATOM 1569 O O . ALA A 1 199 ? 3.861 16.928 7.627 1.00 93.94 199 ALA A O 1
ATOM 1570 N N . ILE A 1 200 ? 2.202 16.791 9.140 1.00 94.75 200 ILE A N 1
ATOM 1571 C CA . ILE A 1 200 ? 2.865 17.610 10.169 1.00 94.75 200 ILE A CA 1
ATOM 1572 C C . ILE A 1 200 ? 4.173 16.957 10.637 1.00 94.75 200 ILE A C 1
ATOM 1574 O O . ILE A 1 200 ? 5.183 17.641 10.772 1.00 94.75 200 ILE A O 1
ATOM 1578 N N . LEU A 1 201 ? 4.178 15.638 10.854 1.00 94.25 201 LEU A N 1
ATOM 1579 C CA . LEU A 1 201 ? 5.377 14.889 11.251 1.00 94.25 201 LEU A CA 1
ATOM 1580 C C . LEU A 1 201 ? 6.432 14.837 10.141 1.00 94.25 201 LEU A C 1
ATOM 1582 O O . LEU A 1 201 ? 7.630 14.843 10.425 1.00 94.25 201 LEU A O 1
ATOM 1586 N N . LEU A 1 202 ? 6.001 14.781 8.880 1.00 93.75 202 LEU A N 1
ATOM 1587 C CA . LEU A 1 202 ? 6.896 14.742 7.731 1.00 93.75 202 LEU A CA 1
ATOM 1588 C C . LEU A 1 202 ? 7.491 16.112 7.399 1.00 93.75 202 LEU A C 1
ATOM 1590 O O . LEU A 1 202 ? 8.630 16.183 6.945 1.00 93.75 202 LEU A O 1
ATOM 1594 N N . PHE A 1 203 ? 6.751 17.190 7.654 1.00 91.31 203 PHE A N 1
ATOM 1595 C CA . PHE A 1 203 ? 7.159 18.562 7.368 1.00 91.31 203 PHE A CA 1
ATOM 1596 C C . PHE A 1 203 ? 8.577 18.930 7.858 1.00 91.31 203 PHE A C 1
ATOM 1598 O O . PHE A 1 203 ? 9.367 19.388 7.035 1.00 91.31 203 PHE A O 1
ATOM 1605 N N . PRO A 1 204 ? 8.982 18.699 9.126 1.00 91.06 204 PRO A N 1
ATOM 1606 C CA . PRO A 1 204 ? 10.340 19.022 9.572 1.00 91.06 204 PRO A CA 1
ATOM 1607 C C . PRO A 1 204 ? 11.417 18.190 8.860 1.00 91.06 204 PRO A C 1
ATOM 1609 O O . PRO A 1 204 ? 12.471 18.716 8.506 1.00 91.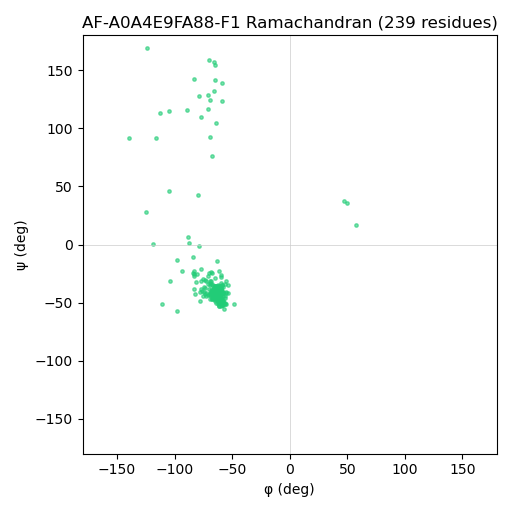06 204 PRO A O 1
ATOM 1612 N N . VAL A 1 205 ? 11.152 16.906 8.602 1.00 89.06 205 VAL A N 1
ATOM 1613 C CA . VAL A 1 205 ? 12.083 16.020 7.880 1.00 89.06 205 VAL A CA 1
ATOM 1614 C C . VAL A 1 205 ? 12.245 16.482 6.432 1.00 89.06 205 VAL A C 1
ATOM 1616 O O . VAL A 1 205 ? 13.357 16.508 5.902 1.00 89.06 205 VAL A O 1
ATOM 1619 N N . TRP A 1 206 ? 11.141 16.890 5.810 1.00 87.88 206 TRP A N 1
ATOM 1620 C CA . TRP A 1 206 ? 11.122 17.475 4.479 1.00 87.88 206 TRP A CA 1
ATOM 1621 C C . TRP A 1 206 ? 11.915 18.785 4.418 1.00 87.88 206 TRP A C 1
ATOM 1623 O O . TRP A 1 206 ? 12.777 18.917 3.549 1.00 87.88 206 TRP A O 1
ATOM 1633 N N . CYS A 1 207 ? 11.704 19.707 5.365 1.00 86.19 207 CYS A N 1
ATOM 1634 C CA . CYS A 1 207 ? 12.433 20.976 5.435 1.00 86.19 207 CYS A CA 1
ATOM 1635 C C . CYS A 1 207 ? 13.957 20.774 5.479 1.00 86.19 207 CYS A C 1
ATOM 1637 O O . CYS A 1 207 ? 14.688 21.483 4.790 1.00 86.19 207 CYS A O 1
ATOM 1639 N N . LEU A 1 208 ? 14.434 19.789 6.250 1.00 84.50 208 LEU A N 1
ATOM 1640 C CA . LEU A 1 208 ? 15.866 19.504 6.401 1.00 84.50 208 LEU A CA 1
ATOM 1641 C C . LEU A 1 208 ? 16.503 18.858 5.163 1.00 84.50 208 LEU A C 1
ATOM 1643 O O . LEU A 1 208 ? 17.696 19.044 4.930 1.00 84.50 208 LEU A O 1
ATOM 1647 N N . ARG A 1 209 ? 15.745 18.063 4.399 1.00 81.56 209 ARG A N 1
ATOM 1648 C CA . ARG A 1 209 ? 16.272 17.283 3.267 1.00 81.56 209 ARG A CA 1
ATOM 1649 C C . ARG A 1 209 ? 16.050 17.967 1.928 1.00 81.56 209 ARG A C 1
ATOM 1651 O O . ARG A 1 209 ? 17.020 18.234 1.230 1.00 81.56 209 ARG A O 1
ATOM 1658 N N . ASP A 1 210 ? 14.797 18.263 1.606 1.00 76.19 210 ASP A N 1
ATOM 1659 C CA . ASP A 1 210 ? 14.397 18.764 0.291 1.00 76.19 210 ASP A CA 1
ATOM 1660 C C . ASP A 1 210 ? 14.107 20.268 0.336 1.00 76.19 210 ASP A C 1
ATOM 1662 O O . ASP A 1 210 ? 14.374 20.964 -0.637 1.00 76.19 210 ASP A O 1
ATOM 1666 N N . GLY A 1 211 ? 13.617 20.799 1.463 1.00 69.31 211 GLY A N 1
ATOM 1667 C CA . GLY A 1 211 ? 13.234 22.210 1.589 1.00 69.31 211 GLY A CA 1
ATOM 1668 C C . GLY A 1 211 ? 14.378 23.185 1.293 1.00 69.31 211 GLY A C 1
ATOM 1669 O O . GLY A 1 211 ? 14.181 24.164 0.575 1.00 69.31 211 GLY A O 1
ATOM 1670 N N . LEU A 1 212 ? 15.596 22.891 1.767 1.00 65.69 212 LEU A N 1
ATOM 1671 C CA . LEU A 1 212 ? 16.777 23.723 1.498 1.00 65.69 212 LEU A CA 1
ATOM 1672 C C . LEU A 1 212 ? 17.234 23.660 0.027 1.00 65.69 212 LEU A C 1
ATOM 1674 O O . LEU A 1 212 ? 17.729 24.652 -0.510 1.00 65.69 212 LEU A O 1
ATOM 1678 N N . LEU A 1 213 ? 17.066 22.504 -0.623 1.00 66.38 213 LEU A N 1
ATOM 1679 C CA . LEU A 1 213 ? 17.383 22.313 -2.042 1.00 66.38 213 LEU A CA 1
ATOM 1680 C C . LEU A 1 213 ? 16.349 23.020 -2.925 1.00 66.38 213 LEU A C 1
ATOM 1682 O O . LEU A 1 213 ? 16.719 23.704 -3.877 1.00 66.38 213 LEU A O 1
ATOM 1686 N N . LEU A 1 214 ? 15.069 22.925 -2.556 1.00 65.69 214 LEU A N 1
ATOM 1687 C CA . LEU A 1 214 ? 13.970 23.553 -3.274 1.00 65.69 214 LEU A CA 1
ATOM 1688 C C . LEU A 1 214 ? 13.986 25.074 -3.169 1.00 65.69 214 LEU A C 1
ATOM 1690 O O . LEU A 1 214 ? 13.723 25.748 -4.149 1.00 65.69 214 LEU A O 1
ATOM 1694 N N . TRP A 1 215 ? 14.328 25.638 -2.008 1.00 62.81 215 TRP A N 1
ATOM 1695 C CA . TRP A 1 215 ? 14.401 27.095 -1.852 1.00 62.81 215 TRP A CA 1
ATOM 1696 C C . TRP A 1 215 ? 15.417 27.741 -2.813 1.00 62.81 215 TRP A C 1
ATOM 1698 O O . TRP A 1 215 ? 15.276 28.904 -3.184 1.00 62.81 215 TRP A O 1
ATOM 1708 N N . ARG A 1 216 ? 16.443 26.991 -3.240 1.00 61.78 216 ARG A N 1
ATOM 1709 C CA . ARG A 1 216 ? 17.448 27.458 -4.209 1.00 61.78 216 ARG A CA 1
ATOM 1710 C C . ARG A 1 216 ? 17.008 27.319 -5.670 1.00 61.78 216 ARG A C 1
ATOM 1712 O O . ARG A 1 216 ? 17.518 28.061 -6.504 1.00 61.78 216 ARG A O 1
ATOM 1719 N N . GLY A 1 217 ? 16.096 26.400 -5.985 1.00 60.66 217 GLY A N 1
ATOM 1720 C CA . GLY A 1 217 ? 15.562 26.194 -7.331 1.00 60.66 217 GLY A CA 1
ATOM 1721 C C . GLY A 1 217 ? 14.149 26.757 -7.444 1.00 60.66 217 GLY A C 1
ATOM 1722 O O . GLY A 1 217 ? 13.234 26.267 -6.796 1.00 60.66 217 GLY A O 1
ATOM 1723 N N . VAL A 1 218 ? 13.940 27.783 -8.267 1.00 54.44 218 VAL A N 1
ATOM 1724 C CA . VAL A 1 218 ? 12.611 28.361 -8.536 1.00 54.44 218 VAL A CA 1
ATOM 1725 C C . VAL A 1 218 ? 11.747 27.349 -9.316 1.00 54.44 218 VAL A C 1
ATOM 1727 O O . VAL A 1 218 ? 11.560 27.472 -10.519 1.00 54.44 218 VAL A O 1
ATOM 1730 N N . GLU A 1 219 ? 11.229 26.325 -8.635 1.00 58.00 219 GLU A N 1
ATOM 1731 C CA . GLU A 1 219 ? 10.366 25.269 -9.196 1.00 58.00 219 GLU A CA 1
ATOM 1732 C C . GLU A 1 219 ? 9.028 25.144 -8.438 1.00 58.00 219 GLU A C 1
ATOM 1734 O O . GLU A 1 219 ? 8.383 24.095 -8.418 1.00 58.00 219 GLU A O 1
ATOM 1739 N N . LEU A 1 220 ? 8.552 26.243 -7.840 1.00 53.88 220 LEU A N 1
ATOM 1740 C CA . LEU A 1 220 ? 7.217 26.333 -7.226 1.00 53.88 220 LEU A CA 1
ATOM 1741 C C . LEU A 1 220 ? 6.095 25.954 -8.221 1.00 53.88 220 LEU A C 1
ATOM 1743 O O . LEU A 1 220 ? 5.078 25.371 -7.843 1.00 53.88 220 LEU A O 1
ATOM 1747 N N . THR A 1 221 ? 6.309 26.231 -9.509 1.00 52.66 221 THR A N 1
ATOM 1748 C CA . THR A 1 221 ? 5.445 25.839 -10.632 1.00 52.66 221 THR A CA 1
ATOM 1749 C C . THR A 1 221 ? 5.319 24.326 -10.792 1.00 52.66 221 THR A C 1
ATOM 1751 O O . THR A 1 221 ? 4.234 23.853 -11.118 1.00 52.66 221 THR A O 1
ATOM 1754 N N . VAL A 1 222 ? 6.373 23.552 -10.514 1.00 53.69 222 VAL A N 1
ATOM 1755 C CA . VAL A 1 222 ? 6.331 22.083 -10.583 1.00 53.69 222 VAL A CA 1
ATOM 1756 C C . VAL A 1 222 ? 5.537 21.530 -9.407 1.00 53.69 222 VAL A C 1
ATOM 1758 O O . VAL A 1 222 ? 4.674 20.687 -9.615 1.00 53.69 222 VAL A O 1
ATOM 1761 N N . CYS A 1 223 ? 5.716 22.054 -8.189 1.00 54.44 223 CYS A N 1
ATOM 1762 C CA . CYS A 1 223 ? 4.877 21.663 -7.050 1.00 54.44 223 CYS A CA 1
ATOM 1763 C C . CYS A 1 223 ? 3.386 21.931 -7.313 1.00 54.44 223 CYS A C 1
ATOM 1765 O O . CYS A 1 223 ? 2.555 21.071 -7.024 1.00 54.44 223 CYS A O 1
ATOM 1767 N N . LEU A 1 224 ? 3.047 23.081 -7.910 1.00 55.25 224 LEU A N 1
ATOM 1768 C CA . LEU A 1 224 ? 1.677 23.408 -8.322 1.00 55.25 224 LEU A CA 1
ATOM 1769 C C . LEU A 1 224 ? 1.173 22.501 -9.452 1.00 55.25 224 LEU A C 1
ATOM 1771 O O . LEU A 1 224 ? 0.019 22.082 -9.416 1.00 55.25 224 LEU A O 1
ATOM 1775 N N . PHE A 1 225 ? 2.021 22.153 -10.421 1.00 55.50 225 PHE A N 1
ATOM 1776 C CA . PHE A 1 225 ? 1.673 21.233 -11.504 1.00 55.50 225 PHE A CA 1
ATOM 1777 C C . PHE A 1 225 ? 1.456 19.805 -10.996 1.00 55.50 225 PHE A C 1
ATOM 1779 O O . PHE A 1 225 ? 0.481 19.169 -11.373 1.00 55.50 225 PHE A O 1
ATOM 1786 N N . LEU A 1 226 ? 2.303 19.312 -10.090 1.00 55.56 226 LEU A N 1
ATOM 1787 C CA . LEU A 1 226 ? 2.139 18.012 -9.439 1.00 55.56 226 LEU A CA 1
ATOM 1788 C C . LEU A 1 226 ? 0.884 17.979 -8.576 1.00 55.56 226 LEU A C 1
ATOM 1790 O O . LEU A 1 226 ? 0.135 17.006 -8.621 1.00 55.56 226 LEU A O 1
ATOM 1794 N N . PHE A 1 227 ? 0.613 19.063 -7.851 1.00 57.62 227 PHE A N 1
ATOM 1795 C CA . PHE A 1 227 ? -0.628 19.229 -7.112 1.00 57.62 227 PHE A CA 1
ATOM 1796 C C . PHE A 1 227 ? -1.841 19.201 -8.053 1.00 57.62 227 PHE A C 1
ATOM 1798 O O . PHE A 1 227 ? -2.772 18.443 -7.807 1.00 57.62 227 PHE A O 1
ATOM 1805 N N . TYR A 1 228 ? -1.803 19.937 -9.169 1.00 52.66 228 TYR A N 1
ATOM 1806 C CA . TYR A 1 228 ? -2.868 19.974 -10.179 1.00 52.66 228 TYR A CA 1
ATOM 1807 C C . TYR A 1 228 ? -3.048 18.635 -10.913 1.00 52.66 228 TYR A C 1
ATOM 1809 O O . TYR A 1 228 ? -4.166 18.210 -11.197 1.00 52.66 228 TYR A O 1
ATOM 1817 N N . PHE A 1 229 ? -1.961 17.923 -11.193 1.00 54.78 229 PHE A N 1
ATOM 1818 C CA . PHE A 1 2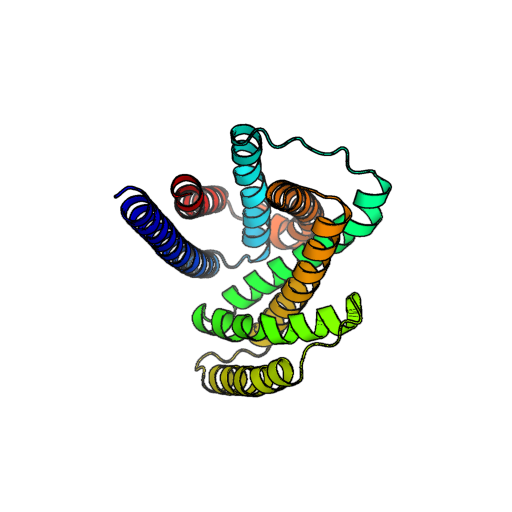29 ? -1.995 16.660 -11.919 1.00 54.78 229 PHE A CA 1
ATOM 1819 C C . PHE A 1 229 ? -2.455 15.503 -11.023 1.00 54.78 229 PHE A C 1
ATOM 1821 O O . PHE A 1 229 ? -3.272 14.685 -11.455 1.00 54.78 229 PHE A O 1
ATOM 1828 N N . HIS A 1 230 ? -2.042 15.471 -9.750 1.00 57.31 230 HIS A N 1
ATOM 1829 C CA . HIS A 1 230 ? -2.608 14.544 -8.762 1.00 57.31 230 HIS A CA 1
ATOM 1830 C C . HIS A 1 230 ? -4.084 14.871 -8.477 1.00 57.31 230 HIS A C 1
ATOM 1832 O O . HIS A 1 230 ? -4.907 13.957 -8.430 1.00 57.31 230 HIS A O 1
ATOM 1838 N N . LEU A 1 231 ? -4.438 16.166 -8.413 1.00 52.16 231 LEU A N 1
ATOM 1839 C CA . LEU A 1 231 ? -5.820 16.651 -8.346 1.00 52.16 231 LEU A CA 1
ATOM 1840 C C . LEU A 1 231 ? -6.642 16.113 -9.521 1.00 52.16 231 LEU A C 1
ATOM 1842 O O . LEU A 1 231 ? -7.655 15.475 -9.281 1.00 52.16 231 LEU A O 1
ATOM 1846 N N . SER A 1 232 ? -6.192 16.245 -10.771 1.00 55.31 232 SER A N 1
ATOM 1847 C CA . SER A 1 232 ? -6.956 15.741 -11.925 1.00 55.31 232 SER A CA 1
ATOM 1848 C C . SER A 1 232 ? -7.197 14.220 -11.895 1.00 55.31 232 SER A C 1
ATOM 1850 O O . SER A 1 232 ? -8.290 13.771 -12.233 1.00 55.31 232 SER A O 1
ATOM 1852 N N . ASN A 1 233 ? -6.227 13.425 -11.423 1.00 52.03 233 ASN A N 1
ATOM 1853 C CA . ASN A 1 233 ? -6.312 11.960 -11.443 1.00 52.03 233 ASN A CA 1
ATOM 1854 C C . ASN A 1 233 ? -7.098 11.363 -10.260 1.00 52.03 233 ASN A C 1
ATOM 1856 O O . ASN A 1 233 ? -7.827 10.390 -10.446 1.00 52.03 233 ASN A O 1
ATOM 1860 N N . GLN A 1 234 ? -6.972 11.911 -9.044 1.00 54.94 234 GLN A N 1
ATOM 1861 C CA . GLN A 1 234 ? -7.672 11.388 -7.857 1.00 54.94 234 GLN A CA 1
ATOM 1862 C C . GLN A 1 234 ? -9.012 12.084 -7.573 1.00 54.94 234 GLN A C 1
ATOM 1864 O O . GLN A 1 234 ? -9.892 11.463 -6.983 1.00 54.94 234 GLN A O 1
ATOM 1869 N N . PHE A 1 235 ? -9.241 13.316 -8.039 1.00 50.69 235 PHE A N 1
ATOM 1870 C CA . PHE A 1 235 ? -10.561 13.955 -7.924 1.00 50.69 235 PHE A CA 1
ATOM 1871 C C . PHE A 1 235 ? -11.586 13.264 -8.841 1.00 50.69 235 PHE A C 1
ATOM 1873 O O . PHE A 1 235 ? -12.746 13.114 -8.467 1.00 50.69 235 PHE A O 1
ATOM 1880 N N . PHE A 1 236 ? -11.134 12.722 -9.982 1.00 47.53 236 PHE A N 1
ATOM 1881 C CA . PHE A 1 236 ? -11.932 11.834 -10.834 1.00 47.53 236 PHE A CA 1
ATOM 1882 C C . PHE A 1 236 ? -12.408 10.579 -10.076 1.00 47.53 236 PHE A C 1
ATOM 1884 O O . PHE A 1 236 ? -13.535 10.139 -10.262 1.00 47.53 236 PHE A O 1
ATOM 1891 N N . PHE A 1 237 ? -11.606 10.040 -9.150 1.00 48.97 237 PHE A N 1
ATOM 1892 C CA . PHE A 1 237 ? -11.981 8.879 -8.332 1.00 48.97 237 PHE A CA 1
ATOM 1893 C C . PHE A 1 237 ? -13.115 9.167 -7.345 1.00 48.97 237 PHE A C 1
ATOM 1895 O O . PHE A 1 237 ? -13.993 8.331 -7.167 1.00 48.97 237 PHE A O 1
ATOM 1902 N N . PHE A 1 238 ? -13.109 10.346 -6.719 1.00 50.25 238 PHE A N 1
ATOM 1903 C CA . PHE A 1 238 ? -14.146 10.725 -5.757 1.00 50.25 238 PHE A CA 1
ATOM 1904 C C . PHE A 1 238 ? -15.460 11.155 -6.410 1.00 50.25 238 PHE A C 1
ATOM 1906 O O . PHE A 1 238 ? -16.483 11.123 -5.742 1.00 50.25 238 PHE A O 1
ATOM 1913 N N . PHE A 1 239 ? -15.451 11.553 -7.686 1.00 39.84 239 PHE A N 1
ATOM 1914 C CA . PHE A 1 239 ? -16.681 11.890 -8.408 1.00 39.84 239 PHE A CA 1
ATOM 1915 C C . PHE A 1 239 ? -17.397 10.656 -8.981 1.00 39.84 239 PHE A C 1
ATOM 1917 O O . PHE A 1 239 ? -18.598 10.700 -9.228 1.00 39.84 239 PHE A O 1
ATOM 1924 N N . PHE A 1 240 ? -16.672 9.553 -9.197 1.00 40.88 240 PHE A N 1
ATOM 1925 C CA . PHE A 1 240 ? -17.236 8.289 -9.689 1.00 40.88 240 PHE A CA 1
ATOM 1926 C C . PHE A 1 240 ? -17.770 7.363 -8.581 1.00 40.88 240 PHE A C 1
ATOM 1928 O O . PHE A 1 240 ? -18.234 6.264 -8.894 1.00 40.88 240 PHE A O 1
ATOM 1935 N N . LEU A 1 241 ? -17.710 7.787 -7.315 1.00 40.88 241 LEU A N 1
ATOM 1936 C CA . LEU A 1 241 ? -18.181 7.044 -6.142 1.00 40.88 241 LEU A CA 1
ATOM 1937 C C . LEU A 1 241 ? -19.332 7.794 -5.468 1.00 40.88 241 LEU A C 1
ATOM 1939 O O . LEU A 1 241 ? -20.337 7.127 -5.143 1.00 40.88 241 LEU A O 1
#

Organism: Brugia malayi (NCBI:txid6279)